Protein AF-M2RYE6-F1 (afdb_monomer_lite)

Secondary structure (DSSP, 8-state):
-B-TTT--B-S-SEEEETTTEEEEPBPTTT-SBS-SGGGS-HHHHHHHHHTT-HHHHHHHHHS--HHHHHHHHHHHHHHHHHHHHHHHHH-SS--HHHHHHHHHHHHHHHHHHHHHHHHHHHHHHT--HHHHHHHHHHHHHHHGGGGGGHHHHTT-S-HHHHHHHHHHHHHHHHHHHHHHHTTS-HHHHHHHHHHHHHHHHHHHHHH-TTSHHHHHHHTTTHHHHHHHTTS--

Organism: NCBI:txid885311

InterPro domains:
  IPR007290 Arv1 protein [PF04161] (3-172)
  IPR007290 Arv1 protein [PTHR14467] (1-208)

pLDDT: mean 83.56, std 13.11, range [42.25, 94.75]

Radius of gyration: 20.37 Å; chains: 1; bounding box: 43×38×64 Å

Structure (mmCIF, N/CA/C/O backbone):
data_AF-M2RYE6-F1
#
_entry.id   AF-M2RYE6-F1
#
loop_
_atom_site.group_PDB
_atom_site.id
_atom_site.type_symbol
_atom_site.label_atom_id
_atom_site.label_alt_id
_atom_site.label_comp_id
_atom_site.label_asym_id
_atom_site.label_entity_id
_atom_site.label_seq_id
_atom_site.pdbx_PDB_ins_code
_atom_site.Cartn_x
_atom_site.Cartn_y
_atom_site.Cartn_z
_atom_site.occupancy
_atom_site.B_iso_or_equiv
_atom_site.auth_seq_id
_atom_site.auth_comp_id
_atom_site.auth_asym_id
_atom_site.auth_atom_id
_atom_site.pdbx_PDB_model_num
ATOM 1 N N . MET A 1 1 ? -5.802 -2.590 20.028 1.00 88.25 1 MET A N 1
ATOM 2 C CA . MET A 1 1 ? -6.530 -2.788 18.751 1.00 88.25 1 MET A CA 1
ATOM 3 C C . MET A 1 1 ? -7.272 -1.496 18.408 1.00 88.25 1 MET A C 1
ATOM 5 O O . MET A 1 1 ? -7.304 -0.592 19.239 1.00 88.25 1 MET A O 1
ATOM 9 N N . LYS A 1 2 ? -7.856 -1.361 17.212 1.00 91.94 2 LYS A N 1
ATOM 10 C CA . LYS A 1 2 ? -8.632 -0.171 16.814 1.00 91.94 2 LYS A CA 1
ATOM 11 C C . LYS A 1 2 ? -10.019 -0.526 16.293 1.00 91.94 2 LYS A C 1
ATOM 13 O O . LYS A 1 2 ? -10.218 -1.517 15.601 1.00 91.94 2 LYS A O 1
ATOM 18 N N . CYS A 1 3 ? -10.991 0.347 16.551 1.00 94.12 3 CYS A N 1
ATOM 19 C CA . CYS A 1 3 ? -12.311 0.227 15.939 1.00 94.12 3 CYS A CA 1
ATOM 20 C C . CYS A 1 3 ? -12.243 0.450 14.423 1.00 94.12 3 CYS A C 1
ATOM 22 O O . CYS A 1 3 ? -11.792 1.509 13.972 1.00 94.12 3 CYS A O 1
ATOM 24 N N . ILE A 1 4 ? -12.803 -0.468 13.634 1.00 94.56 4 ILE A N 1
ATOM 25 C CA . ILE A 1 4 ? -12.832 -0.341 12.169 1.00 94.56 4 ILE A CA 1
ATOM 26 C C . ILE A 1 4 ? -13.703 0.839 11.695 1.00 94.56 4 ILE A C 1
ATOM 28 O O . ILE A 1 4 ? -13.453 1.417 10.638 1.00 94.56 4 ILE A O 1
ATOM 32 N N . GLU A 1 5 ? -14.684 1.268 12.495 1.00 93.25 5 GLU A N 1
ATOM 33 C CA . GLU A 1 5 ? -15.641 2.327 12.142 1.00 93.25 5 GLU A CA 1
ATOM 34 C C . GLU A 1 5 ? -15.146 3.728 12.524 1.00 93.25 5 GLU A C 1
ATOM 36 O O . GLU A 1 5 ? -15.070 4.622 11.677 1.00 93.25 5 GLU A O 1
ATOM 41 N N . CYS A 1 6 ? -14.753 3.939 13.784 1.00 91.50 6 CYS A N 1
ATOM 42 C CA . CYS A 1 6 ? -14.357 5.263 14.278 1.00 91.50 6 CYS A CA 1
ATOM 43 C C . CYS A 1 6 ? -12.839 5.459 14.420 1.00 91.50 6 CYS A C 1
ATOM 45 O O . CYS A 1 6 ? -12.399 6.600 14.524 1.00 91.50 6 CYS A O 1
ATOM 47 N N . GLY A 1 7 ? -12.037 4.388 14.396 1.00 90.94 7 GLY A N 1
ATOM 48 C CA . GLY A 1 7 ? -10.580 4.450 14.566 1.00 90.94 7 GLY A CA 1
ATOM 49 C C . GLY A 1 7 ? -10.100 4.705 15.998 1.00 90.94 7 GLY A C 1
ATOM 50 O O . GLY A 1 7 ? -8.907 4.894 16.191 1.00 90.94 7 GLY A O 1
ATOM 51 N N . CYS A 1 8 ? -11.001 4.728 16.987 1.00 92.62 8 CYS A N 1
ATOM 52 C CA . CYS A 1 8 ? -10.624 4.824 18.398 1.00 92.62 8 CYS A CA 1
ATOM 53 C C . CYS A 1 8 ? -9.894 3.554 18.842 1.00 92.62 8 CYS A C 1
ATOM 55 O O . CYS A 1 8 ? -10.275 2.459 18.414 1.00 92.62 8 CYS A O 1
ATOM 57 N N . ASP A 1 9 ? -8.903 3.708 19.716 1.00 92.56 9 ASP A N 1
ATOM 58 C CA . ASP A 1 9 ? -8.248 2.582 20.372 1.00 92.56 9 ASP A CA 1
ATOM 59 C C . ASP A 1 9 ? -9.243 1.854 21.285 1.00 92.56 9 ASP A C 1
ATOM 61 O O . ASP A 1 9 ? -10.070 2.480 21.957 1.00 92.56 9 ASP A O 1
ATOM 65 N N . ILE A 1 10 ? -9.205 0.523 21.231 1.00 92.12 10 ILE A N 1
ATOM 66 C CA . ILE A 1 10 ? -10.010 -0.387 22.048 1.00 92.12 10 ILE A CA 1
ATOM 67 C C . ILE A 1 10 ? -9.088 -1.509 22.530 1.00 92.12 10 ILE A C 1
ATOM 69 O O . ILE A 1 10 ? -8.229 -1.975 21.770 1.00 92.12 10 ILE A O 1
ATOM 73 N N . ASP A 1 11 ? -9.302 -1.945 23.770 1.00 88.69 11 ASP A N 1
ATOM 74 C CA . ASP A 1 11 ? -8.562 -3.044 24.388 1.00 88.69 11 ASP A CA 1
ATOM 75 C C . ASP A 1 11 ? -8.787 -4.352 23.617 1.00 88.69 11 ASP A C 1
ATOM 77 O O . ASP A 1 11 ? -7.848 -4.877 23.022 1.00 88.69 11 ASP A O 1
ATOM 81 N N . ASN A 1 12 ? -10.047 -4.796 23.522 1.00 88.00 12 ASN A N 1
ATOM 82 C CA . ASN A 1 12 ? -10.444 -6.016 22.819 1.00 88.00 12 ASN A CA 1
ATOM 83 C C . ASN A 1 12 ? -11.539 -5.734 21.779 1.00 88.00 12 ASN A C 1
ATOM 85 O O . ASN A 1 12 ? -12.487 -4.988 22.030 1.00 88.00 12 ASN A O 1
ATOM 89 N N . THR A 1 13 ? -11.436 -6.354 20.604 1.00 88.19 13 THR A N 1
ATOM 90 C CA . THR A 1 13 ? -12.478 -6.312 19.559 1.00 88.19 13 THR A CA 1
ATOM 91 C C . THR A 1 13 ? -13.476 -7.463 19.677 1.00 88.19 13 THR A C 1
ATOM 93 O O . THR A 1 13 ? -14.611 -7.340 19.210 1.00 88.19 13 THR A O 1
ATOM 96 N N . TYR A 1 14 ? -13.081 -8.549 20.340 1.00 89.75 14 TYR A N 1
ATOM 97 C CA . TYR A 1 14 ? -13.895 -9.732 20.574 1.00 89.75 14 TYR A CA 1
ATOM 98 C C . TYR A 1 14 ? -13.570 -10.376 21.925 1.00 89.75 14 TYR A C 1
ATOM 100 O O . TYR A 1 14 ? -12.498 -10.163 22.488 1.00 89.75 14 TYR A O 1
ATOM 108 N N . GLU A 1 15 ? -14.500 -11.184 22.424 1.00 88.75 15 GLU A N 1
ATOM 109 C CA . GLU A 1 15 ? -14.315 -12.047 23.591 1.00 88.75 15 GLU A CA 1
ATOM 110 C C . GLU A 1 15 ? -14.640 -13.494 23.228 1.00 88.75 15 GLU A C 1
ATOM 112 O O . GLU A 1 15 ? -15.532 -13.759 22.419 1.00 88.75 15 GLU A O 1
ATOM 117 N N . ILE A 1 16 ? -13.928 -14.439 23.840 1.00 86.19 16 ILE A N 1
ATOM 118 C CA . ILE A 1 16 ? -14.189 -15.868 23.662 1.00 86.19 16 ILE A CA 1
ATOM 119 C C . ILE A 1 16 ? -15.214 -16.298 24.712 1.00 86.19 16 ILE A C 1
ATOM 121 O O . ILE A 1 16 ? -14.951 -16.302 25.913 1.00 86.19 16 ILE A O 1
ATOM 125 N N . PHE A 1 17 ? -16.394 -16.675 24.241 1.00 84.12 17 PHE A N 1
ATOM 126 C CA . PHE A 1 17 ? -17.501 -17.195 25.020 1.00 84.12 17 PHE A CA 1
ATOM 127 C C . PHE A 1 17 ? -17.518 -18.729 24.972 1.00 84.12 17 PHE A C 1
ATOM 129 O O . PHE A 1 17 ? -17.442 -19.341 23.906 1.00 84.12 17 PHE A O 1
ATOM 136 N N . CYS A 1 18 ? -17.622 -19.376 26.137 1.00 77.62 18 CYS A N 1
ATOM 137 C CA . CYS A 1 18 ? -17.685 -20.841 26.259 1.00 77.62 18 CYS A CA 1
ATOM 138 C C . CYS A 1 18 ? -16.566 -21.598 25.508 1.00 77.62 18 CYS A C 1
ATOM 140 O O . CYS A 1 18 ? -16.790 -22.684 24.980 1.00 77.62 18 CYS A O 1
ATOM 142 N N . GLY A 1 19 ? -15.363 -21.020 25.439 1.00 76.56 19 GLY A N 1
ATOM 143 C CA . GLY A 1 19 ? -14.153 -21.654 24.899 1.00 76.56 19 GLY A CA 1
ATOM 144 C C . GLY A 1 19 ? -14.087 -21.820 23.376 1.00 76.56 19 GLY A C 1
ATOM 145 O O . GLY A 1 19 ? -12.991 -22.008 22.859 1.00 76.56 19 GLY A O 1
ATOM 146 N N . GLN A 1 20 ? -15.210 -21.734 22.656 1.00 80.00 20 GLN A N 1
ATOM 147 C CA . GLN A 1 20 ? -15.264 -21.946 21.200 1.00 80.00 20 GLN A CA 1
ATOM 148 C C . GLN A 1 20 ? -16.019 -20.859 20.432 1.00 80.00 20 GLN A C 1
ATOM 150 O O . GLN A 1 20 ? -15.789 -20.697 19.237 1.00 80.00 20 GLN A O 1
ATOM 155 N N . PHE A 1 21 ? -16.911 -20.111 21.082 1.00 83.56 21 PHE A N 1
ATOM 156 C CA . PHE A 1 21 ? -17.704 -19.091 20.405 1.00 83.56 21 PHE A CA 1
ATOM 157 C C . PHE A 1 21 ? -17.040 -17.736 20.557 1.00 83.56 21 PHE A C 1
ATOM 159 O O . PHE A 1 21 ? -16.632 -17.356 21.647 1.00 83.56 21 PHE A O 1
ATOM 166 N N . ILE A 1 22 ? -16.943 -16.986 19.470 1.00 88.44 22 ILE A N 1
ATOM 167 C CA . ILE A 1 22 ? -16.443 -15.617 19.509 1.00 88.44 22 ILE A CA 1
ATOM 168 C C . ILE A 1 22 ? -17.652 -14.688 19.606 1.00 88.44 22 ILE A C 1
ATOM 170 O O . ILE A 1 22 ? -18.651 -14.877 18.917 1.00 88.44 22 ILE A O 1
ATOM 174 N N . ARG A 1 23 ? -17.581 -13.695 20.491 1.00 89.88 23 ARG A N 1
ATOM 175 C CA . ARG A 1 23 ? -18.572 -12.627 20.597 1.00 89.88 23 ARG A CA 1
ATOM 176 C C . ARG A 1 23 ? -17.908 -11.301 20.270 1.00 89.88 23 ARG A C 1
ATOM 178 O O . ARG A 1 23 ? -17.022 -10.849 20.995 1.00 89.88 23 ARG A O 1
ATOM 185 N N . LEU A 1 24 ? -18.378 -10.649 19.211 1.00 92.12 24 LEU A N 1
ATOM 186 C CA . LEU A 1 24 ? -17.882 -9.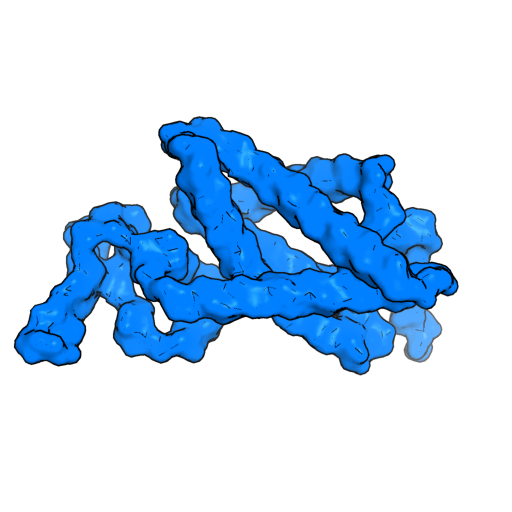331 18.827 1.00 92.12 24 LEU A CA 1
ATOM 187 C C . LEU A 1 24 ? -18.313 -8.258 19.833 1.00 92.12 24 LEU A C 1
ATOM 189 O O . LEU A 1 24 ? -19.488 -8.150 20.206 1.00 92.12 24 LEU A O 1
ATOM 193 N N . LEU A 1 25 ? -17.357 -7.426 20.240 1.00 93.31 25 LEU A N 1
ATOM 194 C CA . LEU A 1 25 ? -17.594 -6.311 21.145 1.00 93.31 25 LEU A CA 1
ATOM 195 C C . LEU A 1 25 ? -18.076 -5.074 20.385 1.00 93.31 25 LEU A C 1
ATOM 197 O O . LEU A 1 25 ? -17.826 -4.892 19.191 1.00 93.31 25 LEU A O 1
ATOM 201 N N . ARG A 1 26 ? -18.790 -4.192 21.089 1.00 94.12 26 ARG A N 1
ATOM 202 C CA . ARG A 1 26 ? -19.201 -2.887 20.557 1.00 94.12 26 ARG A CA 1
ATOM 203 C C . ARG A 1 26 ? -18.218 -1.817 21.002 1.00 94.12 26 ARG A C 1
ATOM 205 O O . ARG A 1 26 ? -17.786 -1.792 22.148 1.00 94.12 26 ARG A O 1
ATOM 212 N N . CYS A 1 27 ? -17.895 -0.901 20.098 1.00 94.75 27 CYS A N 1
ATOM 213 C CA . CYS A 1 27 ? -17.034 0.228 20.401 1.00 94.75 27 CYS A CA 1
ATOM 214 C C . CYS A 1 27 ? -17.722 1.169 21.409 1.00 94.75 27 CYS A C 1
ATOM 216 O O . CYS A 1 27 ? -18.822 1.647 21.115 1.00 94.75 27 CYS A O 1
ATOM 218 N N . PRO A 1 28 ? -17.068 1.539 22.526 1.00 93.12 28 PRO A N 1
ATOM 219 C CA . PRO A 1 28 ? -17.659 2.426 23.532 1.00 93.12 28 PRO A CA 1
ATOM 220 C C . PRO A 1 28 ? -17.904 3.848 23.004 1.00 93.12 28 PRO A C 1
ATOM 222 O O . PRO A 1 28 ? -18.786 4.547 23.488 1.00 93.12 28 PRO A O 1
ATOM 225 N N . LYS A 1 29 ? -17.153 4.275 21.979 1.00 93.75 29 LYS A N 1
ATOM 226 C CA . LYS A 1 29 ? -17.251 5.624 21.404 1.00 93.75 29 LYS A CA 1
ATOM 227 C C . LYS A 1 29 ? -18.358 5.769 20.359 1.00 93.75 29 LYS A C 1
ATOM 229 O O . LYS A 1 29 ? -18.999 6.810 20.301 1.00 93.75 29 LYS A O 1
ATOM 234 N N . CYS A 1 30 ? -18.539 4.776 19.484 1.00 94.62 30 CYS A N 1
ATOM 235 C CA . CYS A 1 30 ? -19.492 4.872 18.367 1.00 94.62 30 CYS A CA 1
ATOM 236 C C . CYS A 1 30 ? -20.686 3.914 18.464 1.00 94.62 30 CYS A C 1
ATOM 238 O O . CYS A 1 30 ? -21.576 3.984 17.622 1.00 94.62 30 CYS A O 1
ATOM 240 N N . GLY A 1 31 ? -20.702 2.999 19.438 1.00 92.44 31 GLY A N 1
ATOM 241 C CA . GLY A 1 31 ? -21.782 2.032 19.660 1.00 92.44 31 GLY A CA 1
ATOM 242 C C . GLY A 1 31 ? -21.906 0.922 18.606 1.00 92.44 31 GLY A C 1
ATOM 243 O O . GLY A 1 31 ? -22.671 -0.020 18.806 1.00 92.44 31 GLY A O 1
ATOM 244 N N . LYS A 1 32 ? -21.160 1.000 17.497 1.00 94.44 32 LYS A N 1
ATOM 245 C CA . LYS A 1 32 ? -21.124 -0.024 16.443 1.00 94.44 32 LYS A CA 1
ATOM 246 C C . LYS A 1 32 ? -20.232 -1.205 16.835 1.00 94.44 32 LYS A C 1
ATOM 248 O O . LYS A 1 32 ? -19.403 -1.087 17.735 1.00 94.44 32 LYS A O 1
ATOM 253 N N . VAL A 1 33 ? -20.379 -2.327 16.130 1.00 93.94 33 VAL A N 1
ATOM 254 C CA . VAL A 1 33 ? -19.485 -3.493 16.252 1.00 93.94 33 VAL A CA 1
ATOM 255 C C . VAL A 1 33 ? -18.037 -3.059 15.989 1.00 93.94 33 VAL A C 1
ATOM 257 O O . VAL A 1 33 ? -17.771 -2.357 15.012 1.00 93.94 33 VAL A O 1
ATOM 260 N N . ALA A 1 34 ? -17.125 -3.413 16.897 1.00 93.38 34 ALA A N 1
ATOM 261 C CA . ALA A 1 34 ? -15.754 -2.910 16.922 1.00 93.38 34 ALA A CA 1
ATOM 262 C C . ALA A 1 34 ? -14.934 -3.388 15.721 1.00 93.38 34 ALA A C 1
ATOM 264 O O . ALA A 1 34 ? -14.215 -2.580 15.128 1.00 93.38 34 ALA A O 1
ATOM 265 N N . ASP A 1 35 ? -15.083 -4.662 15.360 1.00 94.25 35 ASP A N 1
ATOM 266 C CA . ASP A 1 35 ? -14.516 -5.263 14.162 1.00 94.25 35 ASP A CA 1
ATOM 267 C C . ASP A 1 35 ? -15.391 -6.436 13.705 1.00 94.25 35 ASP A C 1
ATOM 269 O O . ASP A 1 35 ? -15.547 -7.415 14.424 1.00 94.25 35 ASP A O 1
ATOM 273 N N . LYS A 1 36 ? -16.005 -6.312 12.527 1.00 92.38 36 LYS A N 1
ATOM 274 C CA . LYS A 1 36 ? -16.863 -7.356 11.947 1.00 92.38 36 LYS A CA 1
ATOM 275 C C . LYS A 1 36 ? -16.081 -8.383 11.124 1.00 92.38 36 LYS A C 1
ATOM 277 O O . LYS A 1 36 ? -16.629 -9.427 10.804 1.00 92.38 36 LYS A O 1
ATOM 282 N N . TYR A 1 37 ? -14.841 -8.071 10.738 1.00 91.94 37 TYR A N 1
ATOM 283 C CA . TYR A 1 37 ? -14.081 -8.895 9.797 1.00 91.94 37 TYR A CA 1
ATOM 284 C C . TYR A 1 37 ? -13.474 -10.137 10.446 1.00 91.94 37 TYR A C 1
ATOM 286 O O . TYR A 1 37 ? -13.116 -11.058 9.730 1.00 91.94 37 TYR A O 1
ATOM 294 N N . ILE A 1 38 ? -13.444 -10.199 11.780 1.00 89.25 38 ILE A N 1
ATOM 295 C CA . ILE A 1 38 ? -12.991 -11.372 12.544 1.00 89.25 38 ILE A CA 1
ATOM 296 C C . ILE A 1 38 ? -13.856 -12.609 12.253 1.00 89.25 38 ILE A C 1
ATOM 298 O O . ILE A 1 38 ? -13.355 -13.726 12.246 1.00 89.25 38 ILE A O 1
ATOM 302 N N . GLU A 1 39 ? -15.156 -12.422 12.006 1.00 88.69 39 GLU A N 1
ATOM 303 C CA . GLU A 1 39 ? -16.069 -13.516 11.638 1.00 88.69 39 GLU A CA 1
ATOM 304 C C . GLU A 1 39 ? -16.147 -13.737 10.121 1.00 88.69 39 GLU A C 1
ATOM 306 O O . GLU A 1 39 ? -16.770 -14.695 9.667 1.00 88.69 39 GLU A O 1
ATOM 311 N N . TYR A 1 40 ? -15.590 -12.827 9.316 1.00 89.88 40 TYR A N 1
ATOM 312 C CA . TYR A 1 40 ? -15.721 -12.892 7.866 1.00 89.88 40 TYR A CA 1
ATOM 313 C C . TYR A 1 40 ? -14.659 -13.807 7.274 1.00 89.88 40 TYR A C 1
ATOM 315 O O . TYR A 1 40 ? -13.482 -13.723 7.610 1.00 89.88 40 TYR A O 1
ATOM 323 N N . ASP A 1 41 ? -15.063 -14.597 6.284 1.00 88.62 41 ASP A N 1
ATOM 324 C CA . ASP A 1 41 ? -14.108 -15.319 5.457 1.00 88.62 41 ASP A CA 1
ATOM 325 C C . ASP A 1 41 ? -13.186 -14.351 4.701 1.00 88.62 41 ASP A C 1
ATOM 327 O O . ASP A 1 41 ? -13.597 -13.273 4.249 1.00 88.62 41 ASP A O 1
ATOM 331 N N . ASN A 1 42 ? -11.951 -14.795 4.451 1.00 87.00 42 ASN A N 1
ATOM 332 C CA . ASN A 1 42 ? -10.930 -14.035 3.720 1.00 87.00 42 ASN A CA 1
ATOM 333 C C . ASN A 1 42 ? -11.418 -13.503 2.357 1.00 87.00 42 ASN A C 1
ATOM 335 O O . ASN A 1 42 ? -10.961 -12.456 1.903 1.00 87.00 42 ASN A O 1
ATOM 339 N N . VAL A 1 43 ? -12.368 -14.188 1.708 1.00 89.62 43 VAL A N 1
ATOM 340 C CA . VAL A 1 43 ? -12.965 -13.752 0.432 1.00 89.62 43 VAL A CA 1
ATOM 341 C C . VAL A 1 43 ? -13.772 -12.461 0.600 1.00 89.62 43 VAL A C 1
ATOM 343 O O . VAL A 1 43 ? -13.663 -11.559 -0.227 1.00 89.62 43 VAL A O 1
ATOM 346 N N . LEU A 1 44 ? -14.550 -12.330 1.678 1.00 91.56 44 LEU A N 1
ATOM 347 C CA . LEU A 1 44 ? -15.328 -11.118 1.953 1.00 91.56 44 LEU A CA 1
ATOM 348 C C . LEU A 1 44 ? -14.416 -9.949 2.331 1.00 91.56 44 LEU A C 1
ATOM 350 O O . LEU A 1 44 ? -14.631 -8.828 1.869 1.00 91.56 44 LEU A O 1
ATOM 354 N N . VAL A 1 45 ? -13.366 -10.221 3.113 1.00 91.00 45 VAL A N 1
ATOM 355 C CA . VAL A 1 45 ? -12.324 -9.231 3.432 1.00 91.00 45 VAL A CA 1
ATOM 356 C C . VAL A 1 45 ? -11.656 -8.735 2.146 1.00 91.00 45 VAL A C 1
ATOM 358 O O . VAL A 1 45 ? -11.509 -7.529 1.945 1.00 91.00 45 VAL A O 1
ATOM 361 N N . PHE A 1 46 ? -11.322 -9.649 1.233 1.00 88.56 46 PHE A N 1
ATOM 362 C CA . PHE A 1 46 ? -10.734 -9.332 -0.068 1.00 88.56 46 PHE A CA 1
ATOM 363 C C . PHE A 1 46 ? -11.665 -8.499 -0.961 1.00 88.56 46 PHE A C 1
ATOM 365 O O . PHE A 1 46 ? -11.226 -7.511 -1.550 1.00 88.56 46 PHE A O 1
ATOM 372 N N . LEU A 1 47 ? -12.957 -8.833 -1.031 1.00 92.12 47 LEU A N 1
ATOM 373 C CA . LEU A 1 47 ? -13.940 -8.057 -1.797 1.00 92.12 47 LEU A CA 1
ATOM 374 C C . LEU A 1 47 ? -14.082 -6.628 -1.265 1.00 92.12 47 LEU A C 1
ATOM 376 O O . LEU A 1 47 ? -14.050 -5.670 -2.037 1.00 92.12 47 LEU A O 1
ATOM 380 N N . ASP A 1 48 ? -14.193 -6.462 0.053 1.00 93.44 48 ASP A N 1
ATOM 381 C CA . ASP A 1 48 ? -14.300 -5.131 0.647 1.00 93.44 48 ASP A CA 1
ATOM 382 C C . ASP A 1 48 ? -12.991 -4.323 0.489 1.00 93.44 48 ASP A C 1
ATOM 384 O O . ASP A 1 48 ? -13.034 -3.091 0.400 1.00 93.44 48 ASP A O 1
ATOM 388 N N . MET A 1 49 ? -11.841 -4.997 0.368 1.00 90.62 49 MET A N 1
ATOM 389 C CA . MET A 1 49 ? -10.557 -4.383 0.013 1.00 90.62 49 MET A CA 1
ATOM 390 C C . MET A 1 49 ? -10.517 -3.904 -1.441 1.00 90.62 49 MET A C 1
ATOM 392 O O . MET A 1 49 ? -10.105 -2.772 -1.692 1.00 90.62 49 MET A O 1
ATOM 396 N N . LEU A 1 50 ? -10.996 -4.719 -2.389 1.00 89.06 50 LEU A N 1
ATOM 397 C CA . LEU A 1 50 ? -11.140 -4.330 -3.799 1.00 89.06 50 LEU A CA 1
ATOM 398 C C . LEU A 1 50 ? -12.067 -3.120 -3.958 1.00 89.06 50 LEU A C 1
ATOM 400 O O . LEU A 1 50 ? -11.791 -2.227 -4.755 1.00 89.06 50 LEU A O 1
ATOM 404 N N . LEU A 1 51 ? -13.125 -3.053 -3.146 1.00 91.75 51 LEU A N 1
ATOM 405 C CA . LEU A 1 51 ? -14.032 -1.904 -3.057 1.00 91.75 51 LEU A CA 1
ATOM 406 C C . LEU A 1 51 ? -13.428 -0.702 -2.307 1.00 91.75 51 LEU A C 1
ATOM 408 O O . LEU A 1 51 ? -14.115 0.294 -2.085 1.00 91.75 51 LEU A O 1
ATOM 412 N N . GLN A 1 52 ? -12.162 -0.791 -1.888 1.00 90.50 52 GLN A N 1
ATOM 413 C CA . GLN A 1 52 ? -11.415 0.241 -1.171 1.00 90.50 52 GLN A CA 1
ATOM 414 C C . GLN A 1 52 ? -12.132 0.757 0.084 1.00 90.50 52 GLN A C 1
ATOM 416 O O . GLN A 1 52 ? -12.027 1.932 0.456 1.00 90.50 52 GLN A O 1
ATOM 421 N N . LYS A 1 53 ? -12.855 -0.125 0.782 1.00 92.81 53 LYS A N 1
ATOM 422 C CA . LYS A 1 53 ? -13.577 0.251 1.995 1.00 92.81 53 LYS A CA 1
ATOM 423 C C . LYS A 1 53 ? -12.599 0.503 3.139 1.00 92.81 53 LYS A C 1
ATOM 425 O O . LYS A 1 53 ? -11.865 -0.378 3.581 1.00 92.81 53 LYS A O 1
ATOM 430 N N . ARG A 1 54 ? -12.675 1.708 3.706 1.00 92.44 54 ARG A N 1
ATOM 431 C CA . ARG A 1 54 ? -11.902 2.129 4.888 1.00 92.44 54 ARG A CA 1
ATOM 432 C C . ARG A 1 54 ? -11.862 1.131 6.054 1.00 92.44 54 ARG A C 1
ATOM 434 O O . ARG A 1 54 ? -10.779 0.966 6.614 1.00 92.44 54 ARG A O 1
ATOM 441 N N . PRO A 1 55 ? -12.983 0.499 6.456 1.00 93.25 55 PRO A N 1
ATOM 442 C CA . PRO A 1 55 ? -12.980 -0.400 7.605 1.00 93.25 55 PRO A CA 1
ATOM 443 C C . PRO A 1 55 ? -12.063 -1.619 7.429 1.00 93.25 55 PRO A C 1
ATOM 445 O O . PRO A 1 55 ? -11.437 -2.022 8.403 1.00 93.25 55 PRO A O 1
ATOM 448 N N . VAL A 1 56 ? -11.921 -2.162 6.210 1.00 93.31 56 VAL A N 1
ATOM 449 C CA . VAL A 1 56 ? -11.020 -3.306 5.957 1.00 93.31 56 VAL A CA 1
ATOM 450 C C . VAL A 1 56 ? -9.572 -2.923 6.199 1.00 93.31 56 VAL A C 1
ATOM 452 O O . VAL A 1 56 ? -8.852 -3.641 6.879 1.00 93.31 56 VAL A O 1
ATOM 455 N N . TYR A 1 57 ? -9.146 -1.761 5.703 1.00 92.94 57 TYR A N 1
ATOM 456 C CA . TYR A 1 57 ? -7.770 -1.311 5.900 1.00 92.94 57 TYR A CA 1
ATOM 457 C C . TYR A 1 57 ? -7.429 -1.130 7.384 1.00 92.94 57 TYR A C 1
ATOM 459 O O . TYR A 1 57 ? -6.309 -1.415 7.788 1.00 92.94 57 TYR A O 1
ATOM 467 N N . ARG A 1 58 ? -8.387 -0.715 8.226 1.00 93.12 58 ARG A N 1
ATOM 468 C CA . ARG A 1 58 ? -8.177 -0.651 9.685 1.00 93.12 58 ARG A CA 1
ATOM 469 C C . ARG A 1 58 ? -8.039 -2.027 10.322 1.00 93.12 58 ARG A C 1
ATOM 471 O O . ARG A 1 58 ? -7.184 -2.184 11.186 1.00 93.12 58 ARG A O 1
ATOM 478 N N . HIS A 1 59 ? -8.858 -2.985 9.895 1.00 92.94 59 HIS A N 1
ATOM 479 C CA . HIS A 1 59 ? -8.748 -4.371 10.340 1.00 92.94 59 HIS A CA 1
ATOM 480 C C . HIS A 1 59 ? -7.362 -4.938 9.998 1.00 92.94 59 HIS A C 1
ATOM 482 O O . HIS A 1 59 ? -6.641 -5.366 10.894 1.00 92.94 59 HIS A O 1
ATOM 488 N N . LEU A 1 60 ? -6.941 -4.804 8.735 1.00 91.12 60 LEU A N 1
ATOM 489 C CA . LEU A 1 60 ? -5.645 -5.295 8.262 1.00 91.12 60 LEU A CA 1
ATOM 490 C C . LEU A 1 60 ? -4.455 -4.616 8.946 1.00 91.12 60 LEU A C 1
ATOM 492 O O . LEU A 1 60 ? -3.503 -5.292 9.296 1.00 91.12 60 LEU A O 1
ATOM 496 N N . LEU A 1 61 ? -4.487 -3.296 9.148 1.00 90.44 61 LEU A N 1
ATOM 497 C CA . LEU A 1 61 ? -3.350 -2.573 9.729 1.00 90.44 61 LEU A CA 1
ATOM 498 C C . LEU A 1 61 ? -3.236 -2.730 11.253 1.00 90.44 61 LEU A C 1
ATOM 500 O O . LEU A 1 61 ? -2.127 -2.723 11.778 1.00 90.44 61 LEU A O 1
ATOM 504 N N . PHE A 1 62 ? -4.360 -2.801 11.979 1.00 89.94 62 PHE A N 1
ATOM 505 C CA . PHE A 1 62 ? -4.364 -2.601 13.438 1.00 89.94 62 PHE A CA 1
ATOM 506 C C . PHE A 1 62 ? -4.987 -3.733 14.263 1.00 89.94 62 PHE A C 1
ATOM 508 O O . PHE A 1 62 ? -4.745 -3.782 15.470 1.00 89.94 62 PHE A O 1
ATOM 515 N N . ASN A 1 63 ? -5.770 -4.627 13.652 1.00 89.00 63 ASN A N 1
ATOM 516 C CA . ASN A 1 63 ? -6.425 -5.759 14.333 1.00 89.00 63 ASN A CA 1
ATOM 517 C C . ASN A 1 63 ? -5.927 -7.113 13.805 1.00 89.00 63 ASN A C 1
ATOM 519 O O . ASN A 1 63 ? -6.621 -8.114 13.900 1.00 89.00 63 ASN A O 1
ATOM 523 N N . HIS A 1 64 ? -4.733 -7.076 13.224 1.00 69.75 64 HIS A N 1
ATOM 524 C CA . HIS A 1 64 ? -4.109 -8.049 12.344 1.00 69.75 64 HIS A CA 1
ATOM 525 C C . HIS A 1 64 ? -4.270 -9.531 12.729 1.00 69.75 64 HIS A C 1
ATOM 527 O O . HIS A 1 64 ? -3.949 -9.916 13.850 1.00 69.75 64 HIS A O 1
ATOM 533 N N . ASP A 1 65 ? -4.571 -10.361 11.723 1.00 64.94 65 ASP A N 1
ATOM 534 C CA . ASP A 1 65 ? -4.264 -11.797 11.704 1.00 64.94 65 ASP A CA 1
ATOM 535 C C . ASP A 1 65 ? -2.986 -12.045 10.887 1.00 64.94 65 ASP A C 1
ATOM 537 O O . ASP A 1 65 ? -2.879 -11.620 9.731 1.00 64.94 65 ASP A O 1
ATOM 541 N N . GLU A 1 66 ? -1.988 -12.722 11.462 1.00 67.62 66 GLU A N 1
ATOM 542 C CA . GLU A 1 66 ? -0.684 -12.965 10.811 1.00 67.62 66 GLU A CA 1
ATOM 543 C C . GLU A 1 66 ? -0.793 -13.773 9.502 1.00 67.62 66 GLU A C 1
ATOM 545 O O . GLU A 1 66 ? 0.066 -13.666 8.624 1.00 67.62 66 GLU A O 1
ATOM 550 N N . SER A 1 67 ? -1.873 -14.540 9.328 1.00 64.69 67 SER A N 1
ATOM 551 C CA . SER A 1 67 ? -2.116 -15.391 8.157 1.00 64.69 67 SER A CA 1
ATOM 552 C C . SER A 1 67 ? -2.224 -14.600 6.844 1.00 64.69 67 SER A C 1
ATOM 554 O O . SER A 1 67 ? -1.747 -15.057 5.800 1.00 64.69 67 SER A O 1
ATOM 556 N N . ILE A 1 68 ? -2.782 -13.386 6.888 1.00 71.00 68 ILE A N 1
ATOM 557 C CA . ILE A 1 68 ? -3.022 -12.554 5.701 1.00 71.00 68 ILE A CA 1
ATOM 558 C C . ILE A 1 68 ? -1.707 -11.937 5.183 1.00 71.00 68 ILE A C 1
ATOM 560 O O . ILE A 1 68 ? -1.545 -11.727 3.978 1.00 71.00 68 ILE A O 1
ATOM 564 N N . ASN A 1 69 ? -0.706 -11.744 6.051 1.00 79.88 69 ASN A N 1
ATOM 565 C CA . ASN A 1 69 ? 0.602 -11.215 5.645 1.00 79.88 69 ASN A CA 1
ATOM 566 C C . ASN A 1 69 ? 1.312 -12.118 4.637 1.00 79.88 69 ASN A C 1
ATOM 568 O O . ASN A 1 69 ? 1.902 -11.626 3.675 1.00 79.88 69 ASN A O 1
ATOM 572 N N . GLY A 1 70 ? 1.207 -13.439 4.800 1.00 86.12 70 GLY A N 1
ATOM 573 C CA . GLY A 1 70 ? 1.802 -14.389 3.862 1.00 86.12 70 GLY A CA 1
ATOM 574 C C . GLY A 1 70 ? 1.246 -14.249 2.441 1.00 86.12 70 GLY A C 1
ATOM 575 O O . GLY A 1 70 ? 1.995 -14.386 1.472 1.00 86.12 70 GLY A O 1
ATOM 576 N N . PHE A 1 71 ? -0.047 -13.936 2.304 1.00 87.25 71 PHE A N 1
ATOM 577 C CA . PHE A 1 71 ? -0.675 -13.681 1.007 1.00 87.25 71 PHE A CA 1
ATOM 578 C C . PHE A 1 71 ? -0.113 -12.414 0.351 1.00 87.25 71 PHE A C 1
ATOM 580 O O . PHE A 1 71 ? 0.339 -12.475 -0.792 1.00 87.25 71 PHE A O 1
ATOM 587 N N . PHE A 1 72 ? -0.066 -11.294 1.078 1.00 89.38 72 PHE A N 1
ATOM 588 C CA . PHE A 1 72 ? 0.444 -10.034 0.530 1.00 89.38 72 PHE A CA 1
ATOM 589 C C . PHE A 1 72 ? 1.936 -10.074 0.202 1.00 89.38 72 PHE A C 1
ATOM 591 O O . PHE A 1 72 ? 2.352 -9.496 -0.796 1.00 89.38 72 PHE A O 1
ATOM 598 N N . ILE A 1 73 ? 2.743 -10.794 0.985 1.00 90.62 73 ILE A N 1
ATOM 599 C CA . ILE A 1 73 ? 4.166 -10.989 0.680 1.00 90.62 73 ILE A CA 1
ATOM 600 C C . ILE A 1 73 ? 4.325 -11.755 -0.639 1.00 90.62 73 ILE A C 1
ATOM 602 O O . ILE A 1 73 ? 5.080 -11.329 -1.513 1.00 90.62 73 ILE A O 1
ATOM 606 N N . LYS A 1 74 ? 3.587 -12.860 -0.822 1.00 91.44 74 LYS A N 1
ATOM 607 C CA . LYS A 1 74 ? 3.596 -13.619 -2.085 1.00 91.44 74 LYS A CA 1
ATOM 608 C C . LYS A 1 74 ? 3.134 -12.758 -3.258 1.00 91.44 74 LYS A C 1
ATOM 610 O O . LYS A 1 74 ? 3.743 -12.810 -4.324 1.00 91.44 74 LYS A O 1
ATOM 615 N N . LEU A 1 75 ? 2.090 -11.956 -3.051 1.00 91.62 75 LEU A N 1
ATOM 616 C CA . LEU A 1 75 ? 1.569 -11.047 -4.063 1.00 91.62 75 LEU A CA 1
ATOM 617 C C . LEU A 1 75 ? 2.591 -9.973 -4.452 1.00 91.62 75 LEU A C 1
ATOM 619 O O . LEU A 1 75 ? 2.792 -9.734 -5.640 1.00 91.62 75 LEU A O 1
ATOM 623 N N . PHE A 1 76 ? 3.288 -9.390 -3.474 1.00 91.94 76 PHE A N 1
ATOM 624 C CA . PHE A 1 76 ? 4.348 -8.415 -3.708 1.00 91.94 76 PHE A CA 1
ATOM 625 C C . PHE A 1 76 ? 5.468 -9.003 -4.576 1.00 91.94 76 PHE A C 1
ATOM 627 O O . PHE A 1 76 ? 5.761 -8.456 -5.640 1.00 91.94 76 PHE A O 1
ATOM 634 N N . PHE A 1 77 ? 6.025 -10.160 -4.202 1.00 92.62 77 PHE A N 1
ATOM 635 C CA . PHE A 1 77 ? 7.063 -10.814 -5.007 1.00 92.62 77 PHE A CA 1
ATOM 636 C C . PHE A 1 77 ? 6.561 -11.224 -6.399 1.00 92.62 77 PHE A C 1
ATOM 638 O O . PHE A 1 77 ? 7.278 -11.044 -7.382 1.00 92.62 77 PHE A O 1
ATOM 645 N N 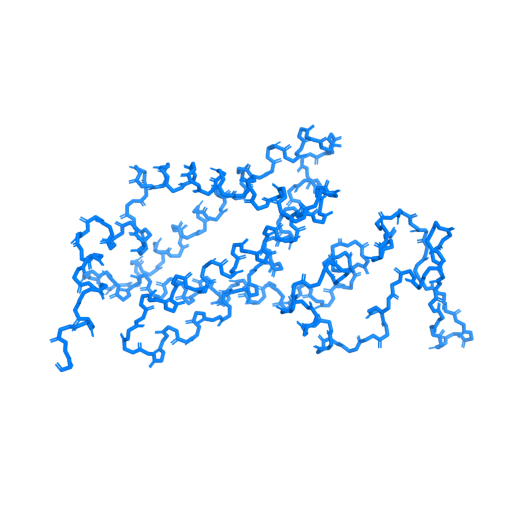. GLY A 1 78 ? 5.324 -11.717 -6.508 1.00 92.94 78 GLY A N 1
ATOM 646 C CA . GLY A 1 78 ? 4.701 -12.018 -7.798 1.00 92.94 78 GLY A CA 1
ATOM 647 C C . GLY A 1 78 ? 4.580 -10.780 -8.690 1.00 92.94 78 GLY A C 1
ATOM 648 O O . GLY A 1 78 ? 4.938 -10.830 -9.866 1.00 92.94 78 GLY A O 1
ATOM 649 N N . SER A 1 79 ? 4.153 -9.648 -8.124 1.00 91.00 79 SER A N 1
ATOM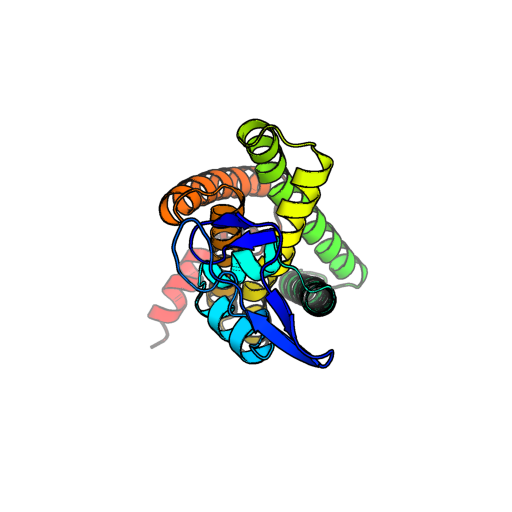 650 C CA . SER A 1 79 ? 4.046 -8.378 -8.850 1.00 91.00 79 SER A CA 1
ATOM 651 C C . SER A 1 79 ? 5.407 -7.845 -9.307 1.00 91.00 79 SER A C 1
ATOM 653 O O . SER A 1 79 ? 5.528 -7.380 -10.436 1.00 91.00 79 SER A O 1
ATOM 655 N N . LEU A 1 80 ? 6.454 -8.008 -8.491 1.00 91.81 80 LEU A N 1
ATOM 656 C CA . LEU A 1 80 ? 7.823 -7.617 -8.831 1.00 91.81 80 LEU A CA 1
ATOM 657 C C . LEU A 1 80 ? 8.363 -8.427 -10.017 1.00 91.81 80 LEU A C 1
ATOM 659 O O . LEU A 1 80 ? 8.972 -7.865 -10.929 1.00 91.81 80 LEU A O 1
ATOM 663 N N . LEU A 1 81 ? 8.105 -9.739 -10.042 1.00 91.88 81 LEU A N 1
ATOM 664 C CA . LEU A 1 81 ? 8.481 -10.599 -11.167 1.00 91.88 81 LEU A CA 1
ATOM 665 C C . LEU A 1 81 ? 7.754 -10.199 -12.457 1.00 91.88 81 LEU A C 1
ATOM 667 O O . LEU A 1 81 ? 8.388 -10.115 -13.511 1.00 91.88 81 LEU A O 1
ATOM 671 N N . LEU A 1 82 ? 6.450 -9.916 -12.370 1.00 89.81 82 LEU A N 1
ATOM 672 C CA . LEU A 1 82 ? 5.649 -9.461 -13.509 1.00 89.81 82 LEU A CA 1
ATOM 673 C C . LEU A 1 82 ? 6.154 -8.124 -14.057 1.00 89.81 82 LEU A C 1
ATOM 675 O O . LEU A 1 82 ? 6.337 -7.990 -15.265 1.00 89.81 82 LEU A O 1
ATOM 679 N N . GLU A 1 83 ? 6.436 -7.150 -13.193 1.00 87.50 83 GLU A N 1
ATOM 680 C CA . GLU A 1 83 ? 6.988 -5.861 -13.619 1.00 87.50 83 GLU A CA 1
ATOM 681 C C . GLU A 1 83 ? 8.370 -6.005 -14.259 1.00 87.50 83 GLU A C 1
ATOM 683 O O . GLU A 1 83 ? 8.627 -5.395 -15.299 1.00 87.50 83 GLU A O 1
ATOM 688 N N . SER A 1 84 ? 9.246 -6.835 -13.685 1.00 88.56 84 SER A N 1
ATOM 689 C CA . SER A 1 84 ? 10.567 -7.098 -14.264 1.00 88.56 84 SER A CA 1
ATOM 690 C C . SER A 1 84 ? 10.451 -7.715 -15.660 1.00 88.56 84 SER A C 1
ATOM 692 O O . SER A 1 84 ? 11.135 -7.290 -16.595 1.00 88.56 84 SER A O 1
ATOM 694 N N . TYR A 1 85 ? 9.518 -8.656 -15.839 1.00 86.94 85 TYR A N 1
ATOM 695 C CA . TYR A 1 85 ? 9.227 -9.253 -17.141 1.00 86.94 85 TYR A CA 1
ATOM 696 C C . TYR A 1 85 ? 8.687 -8.220 -18.142 1.00 86.94 85 TYR A C 1
ATOM 698 O O . TYR A 1 85 ? 9.150 -8.159 -19.280 1.00 86.94 85 TYR A O 1
ATOM 706 N N . ILE A 1 86 ? 7.763 -7.353 -17.720 1.00 82.12 86 ILE A N 1
ATOM 707 C CA . ILE A 1 86 ? 7.223 -6.289 -18.578 1.00 82.12 86 ILE A CA 1
ATOM 708 C C . ILE A 1 86 ? 8.328 -5.317 -19.009 1.00 82.12 86 ILE A C 1
ATOM 710 O O . ILE A 1 86 ? 8.408 -4.970 -20.188 1.00 82.12 86 ILE A O 1
ATOM 714 N N . ARG A 1 87 ? 9.228 -4.918 -18.099 1.00 80.69 87 ARG A N 1
ATOM 715 C CA . ARG A 1 87 ? 10.389 -4.082 -18.452 1.00 80.69 87 ARG A CA 1
ATOM 716 C C . ARG A 1 87 ? 11.315 -4.801 -19.428 1.00 80.69 87 ARG A C 1
ATOM 718 O O . ARG A 1 87 ? 11.738 -4.192 -20.409 1.00 80.69 87 ARG A O 1
ATOM 725 N N . GLN A 1 88 ? 11.558 -6.096 -19.230 1.00 83.56 88 GLN A N 1
ATOM 726 C CA . GLN A 1 88 ? 12.371 -6.913 -20.132 1.00 83.56 88 GLN A CA 1
ATOM 727 C C . GLN A 1 88 ? 11.834 -6.901 -21.573 1.00 83.56 88 GLN A C 1
ATOM 729 O O . GLN A 1 88 ? 12.631 -6.796 -22.503 1.00 83.56 88 GLN A O 1
ATOM 734 N N . MET A 1 89 ? 10.510 -6.914 -21.779 1.00 76.81 89 MET A N 1
ATOM 735 C CA . MET A 1 89 ? 9.912 -6.832 -23.124 1.00 76.81 89 MET A CA 1
ATOM 736 C C . MET A 1 89 ? 10.260 -5.534 -23.871 1.00 76.81 89 MET A C 1
ATOM 738 O O . MET A 1 89 ? 10.226 -5.502 -25.097 1.00 76.81 89 MET A O 1
ATOM 742 N N . THR A 1 90 ? 10.613 -4.467 -23.149 1.00 73.56 90 THR A N 1
ATOM 743 C CA . THR A 1 90 ? 11.012 -3.174 -23.735 1.00 73.56 90 THR A CA 1
ATOM 744 C C . THR A 1 90 ? 12.524 -3.027 -23.933 1.00 73.56 90 THR A C 1
ATOM 746 O O . THR A 1 90 ? 12.979 -2.058 -24.546 1.00 73.56 90 THR A O 1
ATOM 749 N N . THR A 1 91 ? 13.318 -3.977 -23.427 1.00 74.00 91 THR A N 1
ATOM 750 C CA . THR A 1 91 ? 14.781 -3.952 -23.562 1.00 74.00 91 THR A CA 1
ATOM 751 C C . THR A 1 91 ? 15.225 -4.437 -24.942 1.00 74.00 91 THR A C 1
ATOM 753 O O . THR A 1 91 ? 14.726 -5.433 -25.454 1.00 74.00 91 THR A O 1
ATOM 756 N N . LEU A 1 92 ? 16.191 -3.736 -25.546 1.00 74.94 92 LEU A N 1
ATOM 757 C CA . LEU A 1 92 ? 16.700 -4.042 -26.893 1.00 74.94 92 LEU A CA 1
ATOM 758 C C . LEU A 1 92 ? 17.453 -5.382 -26.958 1.00 74.94 92 LEU A C 1
ATOM 760 O O . LEU A 1 92 ? 17.410 -6.066 -27.976 1.00 74.94 92 LEU A O 1
ATOM 764 N N . THR A 1 93 ? 18.156 -5.745 -25.883 1.00 80.56 93 THR A N 1
ATOM 765 C CA . THR A 1 93 ? 19.001 -6.945 -25.793 1.00 80.56 93 THR A CA 1
ATOM 766 C C . THR A 1 93 ? 18.664 -7.740 -24.527 1.00 80.56 93 THR A C 1
ATOM 768 O O . THR A 1 93 ? 19.346 -7.618 -23.504 1.00 80.56 93 THR A O 1
ATOM 771 N N . PRO A 1 94 ? 17.589 -8.550 -24.558 1.00 85.25 94 PRO A N 1
ATOM 772 C CA . PRO A 1 94 ? 17.133 -9.269 -23.380 1.00 85.25 94 PRO A CA 1
ATOM 773 C C . PRO A 1 94 ? 18.144 -10.348 -22.975 1.00 85.25 94 PRO A C 1
ATOM 775 O O . PRO A 1 94 ? 18.473 -11.251 -23.740 1.00 85.25 94 PRO A O 1
ATOM 778 N N . SER A 1 95 ? 18.620 -10.270 -21.736 1.00 91.62 95 SER A N 1
ATOM 779 C CA . SER A 1 95 ? 19.474 -11.270 -21.094 1.00 91.62 95 SER A CA 1
ATOM 780 C C . SER A 1 95 ? 19.019 -11.526 -19.655 1.00 91.62 95 SER A C 1
ATOM 782 O O . SER A 1 95 ? 18.231 -10.764 -19.091 1.00 91.62 95 SER A O 1
ATOM 784 N N . ILE A 1 96 ? 19.532 -12.585 -19.023 1.00 90.94 96 ILE A N 1
ATOM 785 C CA . ILE A 1 96 ? 19.292 -12.836 -17.590 1.00 90.94 96 ILE A CA 1
ATOM 786 C C . ILE A 1 96 ? 19.819 -11.663 -16.749 1.00 90.94 96 ILE A C 1
ATOM 788 O O . ILE A 1 96 ? 19.175 -11.244 -15.791 1.00 90.94 96 ILE A O 1
ATOM 792 N N . TYR A 1 97 ? 20.957 -11.087 -17.148 1.00 90.19 97 TYR A N 1
ATOM 793 C CA . TYR A 1 97 ? 21.529 -9.920 -16.485 1.00 90.19 97 TYR A CA 1
ATOM 794 C C . TYR A 1 97 ? 20.591 -8.707 -16.548 1.00 90.19 97 TYR A C 1
ATOM 796 O O . TYR A 1 97 ? 20.339 -8.082 -15.519 1.00 90.19 97 TYR A O 1
ATOM 804 N N . SER A 1 98 ? 20.012 -8.407 -17.719 1.00 86.81 98 SER A N 1
ATOM 805 C CA . SER A 1 98 ? 19.066 -7.290 -17.849 1.00 86.81 98 SER A CA 1
ATOM 806 C C . SER A 1 98 ? 17.787 -7.519 -17.040 1.00 86.81 98 SER A C 1
ATOM 808 O O . SER A 1 98 ? 17.274 -6.573 -16.451 1.00 86.81 98 SER A O 1
ATOM 810 N N . PHE A 1 99 ? 17.314 -8.765 -16.930 1.00 88.62 99 PHE A N 1
ATOM 811 C CA . PHE A 1 99 ? 16.152 -9.100 -16.104 1.00 88.62 99 PHE A CA 1
ATOM 812 C C . PHE A 1 99 ? 16.422 -8.862 -14.612 1.00 88.62 99 PHE A C 1
ATOM 814 O O . PHE A 1 99 ? 15.610 -8.251 -13.918 1.00 88.62 99 PHE A O 1
ATOM 821 N N . ILE A 1 100 ? 17.583 -9.297 -14.111 1.00 91.19 100 ILE A N 1
ATOM 822 C CA . ILE A 1 100 ? 17.979 -9.060 -12.715 1.00 91.19 100 ILE A CA 1
ATOM 823 C C . ILE A 1 100 ? 18.132 -7.558 -12.457 1.00 91.19 100 ILE A C 1
ATOM 825 O O . ILE A 1 100 ? 17.642 -7.056 -11.447 1.00 91.19 100 ILE A O 1
ATOM 829 N N . TRP A 1 101 ? 18.761 -6.831 -13.384 1.00 88.06 101 TRP A N 1
ATOM 830 C CA . TRP A 1 101 ? 18.942 -5.386 -13.265 1.00 88.06 101 TRP A CA 1
ATOM 831 C C . TRP A 1 101 ? 17.609 -4.629 -13.237 1.00 88.06 101 TRP A C 1
ATOM 833 O O . TRP A 1 101 ? 17.421 -3.760 -12.388 1.00 88.06 101 TRP A O 1
ATOM 843 N N . ASN A 1 102 ? 16.652 -5.013 -14.089 1.00 86.12 102 ASN A N 1
ATOM 844 C CA . ASN A 1 102 ? 15.293 -4.468 -14.072 1.00 86.12 102 ASN A CA 1
ATOM 845 C C . ASN A 1 102 ? 14.615 -4.696 -12.713 1.00 86.12 102 ASN A C 1
ATOM 847 O O . ASN A 1 102 ? 14.033 -3.764 -12.160 1.00 86.12 102 ASN A O 1
ATOM 851 N N . GLY A 1 103 ? 14.738 -5.901 -12.146 1.00 89.44 103 GLY A N 1
ATOM 852 C CA . GLY A 1 103 ? 14.228 -6.217 -10.809 1.00 89.44 103 GLY A CA 1
ATOM 853 C C . GLY A 1 103 ? 14.857 -5.359 -9.706 1.00 89.44 103 GLY A C 1
ATOM 854 O O . GLY A 1 103 ? 14.140 -4.796 -8.883 1.00 89.44 103 GLY A O 1
ATOM 855 N N . ILE A 1 104 ? 16.185 -5.202 -9.713 1.00 89.81 104 ILE A N 1
ATOM 856 C CA . ILE A 1 104 ? 16.904 -4.346 -8.752 1.00 89.81 104 ILE A CA 1
ATOM 857 C C . ILE A 1 104 ? 16.442 -2.892 -8.874 1.00 89.81 104 ILE A C 1
ATOM 859 O O . ILE A 1 104 ? 16.194 -2.236 -7.864 1.00 89.81 104 ILE A O 1
ATOM 863 N N . GLN A 1 105 ? 16.293 -2.394 -10.101 1.00 86.19 105 GLN A N 1
ATOM 864 C CA . GLN A 1 105 ? 15.852 -1.027 -10.337 1.00 86.19 105 GLN A CA 1
ATOM 865 C C . GLN A 1 105 ? 14.434 -0.783 -9.800 1.00 86.19 105 GLN A C 1
ATOM 867 O O . GLN A 1 105 ? 14.211 0.241 -9.158 1.00 86.19 105 GLN A O 1
ATOM 872 N N . ILE A 1 106 ? 13.504 -1.727 -9.993 1.00 86.81 106 ILE A N 1
ATOM 873 C CA . ILE A 1 106 ? 12.145 -1.659 -9.421 1.00 86.81 106 ILE A CA 1
ATOM 874 C C . ILE A 1 106 ? 12.208 -1.549 -7.893 1.00 86.81 106 ILE A C 1
ATOM 876 O O . ILE A 1 106 ? 11.575 -0.674 -7.311 1.00 86.81 106 ILE A O 1
ATOM 880 N N . VAL A 1 107 ? 13.026 -2.378 -7.237 1.00 90.44 107 VAL A N 1
ATOM 881 C CA . VAL A 1 107 ? 13.174 -2.340 -5.772 1.00 90.44 107 VAL A CA 1
ATOM 882 C C . VAL A 1 107 ? 13.725 -0.995 -5.295 1.00 90.44 107 VAL A C 1
ATOM 884 O O . VAL A 1 107 ? 13.253 -0.458 -4.297 1.00 90.44 107 VAL A O 1
ATOM 887 N N . ILE A 1 108 ? 14.705 -0.423 -6.000 1.00 88.56 108 ILE A N 1
ATOM 888 C CA . ILE A 1 108 ? 15.257 0.901 -5.669 1.00 88.56 108 ILE A CA 1
ATOM 889 C C . ILE A 1 108 ? 14.183 1.987 -5.816 1.00 88.56 108 ILE A C 1
ATOM 891 O O . ILE A 1 108 ? 14.044 2.842 -4.940 1.00 88.56 108 ILE A O 1
ATOM 895 N N . GLU A 1 109 ? 13.412 1.940 -6.902 1.00 86.69 109 GLU A N 1
ATOM 896 C CA . GLU A 1 109 ? 12.297 2.850 -7.169 1.00 86.69 109 GLU A CA 1
ATOM 897 C C . GLU A 1 109 ? 11.212 2.768 -6.081 1.00 86.69 109 GLU A C 1
ATOM 899 O O . GLU A 1 109 ? 10.722 3.811 -5.637 1.00 86.69 109 GLU A O 1
ATOM 904 N N . ASP A 1 110 ? 10.891 1.560 -5.610 1.00 88.88 110 ASP A N 1
ATOM 905 C CA . ASP A 1 110 ? 9.943 1.312 -4.519 1.00 88.88 110 ASP A CA 1
ATOM 906 C C . ASP A 1 110 ? 10.471 1.823 -3.171 1.00 88.88 110 ASP A C 1
ATOM 908 O O . ASP A 1 110 ? 9.755 2.506 -2.439 1.00 88.88 110 ASP A O 1
ATOM 912 N N . ILE A 1 111 ? 11.741 1.558 -2.842 1.00 90.06 111 ILE A N 1
ATOM 913 C CA . ILE A 1 111 ? 12.373 2.063 -1.611 1.00 90.06 111 ILE A CA 1
ATOM 914 C C . ILE A 1 111 ? 12.367 3.594 -1.601 1.00 90.06 111 ILE A C 1
ATOM 916 O O . ILE A 1 111 ? 12.038 4.205 -0.581 1.00 90.06 111 ILE A O 1
ATOM 920 N N . PHE A 1 112 ? 12.701 4.220 -2.733 1.00 89.00 112 PHE A N 1
ATOM 921 C CA . PHE A 1 112 ? 12.689 5.674 -2.857 1.00 89.00 112 PHE A CA 1
ATOM 922 C C . PHE A 1 112 ? 11.274 6.240 -2.685 1.00 89.00 112 PHE A C 1
ATOM 924 O O . PHE A 1 112 ? 11.084 7.199 -1.934 1.00 89.00 112 PHE A O 1
ATOM 931 N N . PHE A 1 113 ? 10.273 5.612 -3.310 1.00 89.31 113 PHE A N 1
ATOM 932 C CA . PHE A 1 113 ? 8.869 5.983 -3.138 1.00 89.31 113 PHE A CA 1
ATOM 933 C C . PHE A 1 113 ? 8.438 5.898 -1.667 1.00 89.31 113 PHE A C 1
ATOM 935 O O . PHE A 1 113 ? 7.878 6.854 -1.132 1.00 89.31 113 PHE A O 1
ATOM 942 N N . LEU A 1 114 ? 8.762 4.803 -0.971 1.00 91.50 114 LEU A N 1
ATOM 943 C CA . LEU A 1 114 ? 8.420 4.622 0.443 1.00 91.50 114 LEU A CA 1
ATOM 944 C C . LEU A 1 114 ? 9.111 5.645 1.347 1.00 91.50 114 LEU A C 1
ATOM 946 O O . LEU A 1 114 ? 8.474 6.193 2.252 1.00 91.50 114 LEU A O 1
ATOM 950 N N . ALA A 1 115 ? 10.381 5.962 1.085 1.00 90.50 115 ALA A N 1
ATOM 951 C CA . ALA A 1 115 ? 11.130 6.959 1.848 1.00 90.50 115 ALA A CA 1
ATOM 952 C C . ALA A 1 115 ? 10.448 8.341 1.833 1.00 90.50 115 ALA A C 1
ATOM 954 O O . ALA A 1 115 ? 10.422 9.021 2.864 1.00 90.50 115 ALA A O 1
ATOM 955 N N . MET A 1 116 ? 9.816 8.722 0.712 1.00 89.94 116 MET A N 1
ATOM 956 C CA . MET A 1 116 ? 9.058 9.976 0.600 1.00 89.94 116 MET A CA 1
ATOM 957 C C . MET A 1 116 ? 7.819 10.030 1.507 1.00 89.94 116 MET A C 1
ATOM 959 O O . MET A 1 116 ? 7.379 11.125 1.849 1.00 89.94 116 MET A O 1
ATOM 963 N N . PHE A 1 117 ? 7.272 8.886 1.934 1.00 88.75 117 PHE A N 1
ATOM 964 C CA . PHE A 1 117 ? 6.148 8.823 2.878 1.00 88.75 117 PHE A CA 1
ATOM 965 C C . PHE A 1 117 ? 6.596 8.624 4.330 1.00 88.75 117 PHE A C 1
ATOM 967 O O . PHE A 1 117 ? 5.974 9.184 5.234 1.00 88.75 117 PHE A O 1
ATOM 974 N N . ILE A 1 118 ? 7.683 7.882 4.571 1.00 89.38 118 ILE A N 1
ATOM 975 C CA . ILE A 1 118 ? 8.184 7.584 5.925 1.00 89.38 118 ILE A CA 1
ATOM 976 C C . ILE A 1 118 ? 8.608 8.860 6.657 1.00 89.38 118 ILE A C 1
ATOM 978 O O . ILE A 1 118 ? 8.267 9.033 7.832 1.00 89.38 118 ILE A O 1
ATOM 982 N N . ILE A 1 119 ? 9.328 9.764 5.981 1.00 86.00 119 ILE A N 1
ATOM 983 C CA . ILE A 1 119 ? 9.855 10.983 6.613 1.00 86.00 119 ILE A CA 1
ATOM 984 C C . ILE A 1 119 ? 8.701 11.905 7.055 1.00 86.00 119 ILE A C 1
ATOM 986 O O . ILE A 1 119 ? 8.606 12.172 8.257 1.00 86.00 119 ILE A O 1
ATOM 990 N N . PRO A 1 120 ? 7.765 12.335 6.175 1.00 85.19 120 PRO A N 1
ATOM 991 C CA . PRO A 1 120 ? 6.637 13.170 6.592 1.00 85.19 120 PRO A CA 1
ATOM 992 C C . PRO A 1 120 ? 5.746 12.496 7.636 1.00 85.19 120 PRO A C 1
ATOM 994 O O . PRO A 1 120 ? 5.263 13.163 8.550 1.00 85.19 120 PRO A O 1
ATOM 997 N N . PHE A 1 121 ? 5.546 11.177 7.533 1.00 85.88 121 PHE A N 1
ATOM 998 C CA . PHE A 1 121 ? 4.732 10.434 8.491 1.00 85.88 121 PHE A CA 1
ATOM 999 C C . PHE A 1 121 ? 5.343 10.437 9.898 1.00 85.88 121 PHE A C 1
ATOM 1001 O O . PHE A 1 121 ? 4.642 10.725 10.872 1.00 85.88 121 PHE A O 1
ATOM 1008 N N . SER A 1 122 ? 6.655 10.203 9.996 1.00 86.19 122 SER A N 1
ATOM 1009 C CA . SER A 1 122 ? 7.383 10.199 11.272 1.00 86.19 122 SER A CA 1
ATOM 1010 C C . SER A 1 122 ? 7.289 11.553 11.978 1.00 86.19 122 SER A C 1
ATOM 1012 O O . SER A 1 122 ? 7.019 11.607 13.177 1.00 86.19 122 SER A O 1
ATOM 1014 N N . PHE A 1 123 ? 7.421 12.656 11.231 1.00 86.56 123 PHE A N 1
ATOM 1015 C CA . PHE A 1 123 ? 7.247 14.005 11.779 1.00 86.56 123 PHE A CA 1
ATOM 1016 C C . PHE A 1 123 ? 5.798 14.305 12.176 1.00 86.56 123 PHE A C 1
ATOM 1018 O O . PHE A 1 123 ? 5.566 14.912 13.222 1.00 86.56 123 PHE A O 1
ATOM 1025 N N . TYR A 1 124 ? 4.825 13.875 11.367 1.00 86.88 124 TYR A N 1
ATOM 1026 C CA . TYR A 1 124 ? 3.411 14.166 11.596 1.00 86.88 124 TYR A CA 1
ATOM 1027 C C . TYR A 1 124 ? 2.860 13.470 12.845 1.00 86.88 124 TYR A C 1
ATOM 1029 O O . TYR A 1 124 ? 2.247 14.120 13.691 1.00 86.88 124 TYR A O 1
ATOM 1037 N N . LYS A 1 125 ? 3.087 12.157 12.985 1.00 85.06 125 LYS A N 1
ATOM 1038 C CA . LYS A 1 125 ? 2.583 11.388 14.133 1.00 85.06 125 LYS A CA 1
ATOM 1039 C C . LYS A 1 125 ? 3.523 11.397 15.342 1.00 85.06 125 LYS A C 1
ATOM 1041 O O . LYS A 1 125 ? 3.089 10.984 16.412 1.00 85.06 125 LYS A O 1
ATOM 1046 N N . ARG A 1 126 ? 4.767 11.882 15.200 1.00 85.12 126 ARG A N 1
ATOM 1047 C CA . ARG A 1 126 ? 5.812 11.841 16.247 1.00 85.12 126 ARG A CA 1
ATOM 1048 C C . ARG A 1 126 ? 6.011 10.432 16.822 1.00 85.12 126 ARG A C 1
ATOM 1050 O O . ARG A 1 126 ? 6.137 10.250 18.029 1.00 85.12 126 ARG A O 1
ATOM 1057 N N . ILE A 1 127 ? 6.002 9.441 15.938 1.00 84.94 127 ILE A N 1
ATOM 1058 C CA . ILE A 1 127 ? 6.208 8.028 16.265 1.00 84.94 127 ILE A CA 1
ATOM 1059 C C . ILE A 1 127 ? 7.676 7.659 15.990 1.00 84.94 127 ILE A C 1
ATOM 1061 O O . ILE A 1 127 ? 8.367 8.343 15.231 1.00 84.94 127 ILE A O 1
ATOM 1065 N N . SER A 1 128 ? 8.164 6.582 16.615 1.00 89.12 128 SER A N 1
ATOM 1066 C CA . SER A 1 128 ? 9.477 6.004 16.317 1.00 89.12 128 SER A CA 1
ATOM 1067 C C . SER A 1 128 ? 9.630 5.704 14.824 1.00 89.12 128 SER A C 1
ATOM 1069 O O . SER A 1 128 ? 8.725 5.167 14.186 1.00 89.12 128 SER A O 1
ATOM 1071 N N . PHE A 1 129 ? 10.814 5.979 14.274 1.00 86.81 129 PHE A N 1
ATOM 1072 C CA . PHE A 1 129 ? 11.130 5.698 12.872 1.00 86.81 129 PHE A CA 1
ATOM 1073 C C . PHE A 1 129 ? 10.858 4.233 12.493 1.00 86.81 129 PHE A C 1
ATOM 1075 O O . PHE A 1 129 ? 10.373 3.954 11.400 1.00 86.81 129 PHE A O 1
ATOM 1082 N N . LYS A 1 130 ? 11.105 3.292 13.416 1.00 88.00 130 LYS A N 1
ATOM 1083 C CA . LYS A 1 130 ? 10.857 1.861 13.194 1.00 88.00 130 LYS A CA 1
ATOM 1084 C C . LYS A 1 130 ? 9.375 1.559 12.967 1.00 88.00 130 LYS A C 1
ATOM 1086 O O . LYS A 1 130 ? 9.035 0.839 12.031 1.00 88.00 130 LYS A O 1
ATOM 1091 N N . ASP A 1 131 ? 8.501 2.127 13.789 1.00 86.62 131 ASP A N 1
ATOM 1092 C CA . ASP A 1 131 ? 7.061 1.883 13.688 1.00 86.62 131 ASP A CA 1
ATOM 1093 C C . ASP A 1 131 ? 6.479 2.582 12.452 1.00 86.62 131 ASP A C 1
ATOM 1095 O O . ASP A 1 131 ? 5.619 2.022 11.771 1.00 86.62 131 ASP A O 1
ATOM 1099 N N . SER A 1 132 ? 7.017 3.754 12.092 1.00 89.31 132 SER A N 1
ATOM 1100 C CA . SER A 1 132 ? 6.726 4.415 10.816 1.00 89.31 132 SER A CA 1
ATOM 1101 C C . SER A 1 132 ? 7.070 3.532 9.619 1.00 89.31 132 SER A C 1
ATOM 1103 O O . SER A 1 132 ? 6.237 3.357 8.731 1.00 89.31 132 SER A O 1
ATOM 1105 N N . CYS A 1 133 ? 8.268 2.941 9.600 1.00 89.75 133 CYS A N 1
ATOM 1106 C CA . CYS A 1 133 ? 8.675 2.017 8.544 1.00 89.75 133 CYS A CA 1
ATOM 1107 C C . CYS A 1 133 ? 7.743 0.806 8.465 1.00 89.75 133 CYS A C 1
ATOM 1109 O O . CYS A 1 133 ? 7.307 0.458 7.371 1.00 89.75 133 CYS A O 1
ATOM 1111 N N . ASN A 1 134 ? 7.392 0.204 9.604 1.00 89.56 134 ASN A N 1
ATOM 1112 C CA . ASN A 1 134 ? 6.511 -0.962 9.640 1.00 89.56 134 ASN A CA 1
ATOM 1113 C C . ASN A 1 134 ? 5.121 -0.649 9.069 1.00 89.56 134 ASN A C 1
ATOM 1115 O O . ASN A 1 134 ? 4.644 -1.374 8.200 1.00 89.56 134 ASN A O 1
ATOM 1119 N N . LEU A 1 135 ? 4.494 0.451 9.500 1.00 90.31 135 LEU A N 1
ATOM 1120 C CA . LEU A 1 135 ? 3.151 0.830 9.046 1.00 90.31 135 LEU A CA 1
ATOM 1121 C C . LEU A 1 135 ? 3.121 1.222 7.564 1.00 90.31 135 LEU A C 1
ATOM 1123 O O . LEU A 1 135 ? 2.194 0.847 6.841 1.00 90.31 135 LEU A O 1
ATOM 1127 N N . VAL A 1 136 ? 4.133 1.956 7.089 1.00 92.69 136 VAL A N 1
ATOM 1128 C CA . VAL A 1 136 ? 4.232 2.340 5.671 1.00 92.69 136 VAL A CA 1
ATOM 1129 C C . VAL A 1 136 ? 4.516 1.114 4.799 1.00 92.69 136 VAL A C 1
ATOM 1131 O O . VAL A 1 136 ? 3.873 0.949 3.763 1.00 92.69 136 VAL A O 1
ATOM 1134 N N . ALA A 1 137 ? 5.410 0.218 5.229 1.00 91.44 137 ALA A N 1
ATOM 1135 C CA . ALA A 1 137 ? 5.704 -1.022 4.512 1.00 91.44 137 ALA A CA 1
ATOM 1136 C C . ALA A 1 137 ? 4.478 -1.945 4.445 1.00 91.44 137 ALA A C 1
ATOM 1138 O O . ALA A 1 137 ? 4.146 -2.435 3.370 1.00 91.44 137 ALA A O 1
ATOM 1139 N N . GLN A 1 138 ? 3.752 -2.124 5.553 1.00 91.06 138 GLN A N 1
ATOM 1140 C CA . GLN A 1 138 ? 2.489 -2.872 5.563 1.00 91.06 138 GLN A CA 1
ATOM 1141 C C . GLN A 1 138 ? 1.455 -2.247 4.620 1.00 91.06 138 GLN A C 1
ATOM 1143 O O . GLN A 1 138 ? 0.821 -2.953 3.839 1.00 91.06 138 GLN A O 1
ATOM 1148 N N . SER A 1 139 ? 1.332 -0.917 4.619 1.00 92.44 139 SER A N 1
ATOM 1149 C CA . SER A 1 139 ? 0.424 -0.210 3.707 1.00 92.44 139 SER A CA 1
ATOM 1150 C C . SER A 1 139 ? 0.782 -0.440 2.239 1.00 92.44 139 SER A C 1
ATOM 1152 O O . SER A 1 139 ? -0.110 -0.584 1.402 1.00 92.44 139 SER A O 1
ATOM 1154 N N . TYR A 1 140 ? 2.076 -0.512 1.924 1.00 92.94 140 TYR A N 1
ATOM 1155 C CA . TYR A 1 140 ? 2.575 -0.807 0.583 1.00 92.94 140 TYR A CA 1
ATOM 1156 C C . TYR A 1 140 ? 2.332 -2.260 0.166 1.00 92.94 140 TYR A C 1
ATOM 1158 O O . TYR A 1 140 ? 1.871 -2.505 -0.948 1.00 92.94 140 TYR A O 1
ATOM 1166 N N . LEU A 1 141 ? 2.540 -3.217 1.076 1.00 92.44 141 LEU A N 1
ATOM 1167 C CA . LEU A 1 141 ? 2.215 -4.627 0.842 1.00 92.44 141 LEU A CA 1
ATOM 1168 C C . LEU A 1 141 ? 0.723 -4.814 0.538 1.00 92.44 141 LEU A C 1
ATOM 1170 O O . LEU A 1 141 ? 0.385 -5.492 -0.429 1.00 92.44 141 LEU A O 1
ATOM 1174 N N . ILE A 1 142 ? -0.165 -4.157 1.290 1.00 91.62 142 ILE A N 1
ATOM 1175 C CA . ILE A 1 142 ? -1.610 -4.163 1.010 1.00 91.62 142 ILE A CA 1
ATOM 1176 C C . ILE A 1 142 ? -1.903 -3.482 -0.338 1.00 91.62 142 ILE A C 1
ATOM 1178 O O . ILE A 1 142 ? -2.694 -3.986 -1.133 1.00 91.62 142 ILE A O 1
ATOM 1182 N N . GLY A 1 143 ? -1.228 -2.366 -0.633 1.00 91.25 143 GLY A N 1
ATOM 1183 C CA . GLY A 1 143 ? -1.353 -1.642 -1.903 1.00 91.25 143 GLY A CA 1
ATOM 1184 C C . GLY A 1 143 ? -0.919 -2.444 -3.139 1.00 91.25 143 GLY A C 1
ATOM 1185 O O . GLY A 1 143 ? -1.387 -2.177 -4.247 1.00 91.25 143 GLY A O 1
ATOM 1186 N N . SER A 1 144 ? -0.088 -3.481 -2.971 1.00 90.50 144 SER A N 1
ATOM 1187 C CA . SER A 1 144 ? 0.296 -4.382 -4.070 1.00 90.50 144 SER A CA 1
ATOM 1188 C C . SER A 1 144 ? -0.899 -5.121 -4.695 1.00 90.50 144 SER A C 1
ATOM 1190 O O . SER A 1 144 ? -0.802 -5.585 -5.830 1.00 90.50 144 SER A O 1
ATOM 1192 N N . LEU A 1 145 ? -2.064 -5.141 -4.030 1.00 89.44 145 LEU A N 1
ATOM 1193 C CA . LEU A 1 145 ? -3.329 -5.645 -4.572 1.00 89.44 145 LEU A CA 1
ATOM 1194 C C . LEU A 1 145 ? -3.700 -5.023 -5.925 1.00 89.44 145 LEU A C 1
ATOM 1196 O O . LEU A 1 145 ? -4.150 -5.728 -6.826 1.00 89.44 145 LEU A O 1
ATOM 1200 N N . GLY A 1 146 ? -3.473 -3.719 -6.108 1.00 86.19 146 GLY A N 1
ATOM 1201 C CA . GLY A 1 146 ? -3.759 -3.064 -7.388 1.00 86.19 146 GLY A CA 1
ATOM 1202 C C . GLY A 1 146 ? -2.877 -3.564 -8.540 1.00 86.19 146 GLY A C 1
ATOM 1203 O O . GLY A 1 146 ? -3.278 -3.480 -9.699 1.00 86.19 146 GLY A O 1
ATOM 1204 N N . LYS A 1 147 ? -1.718 -4.167 -8.237 1.00 85.94 147 LYS A N 1
ATOM 1205 C CA . LYS A 1 147 ? -0.802 -4.735 -9.236 1.00 85.94 147 LYS A CA 1
ATOM 1206 C C . LYS A 1 147 ? -1.256 -6.100 -9.768 1.00 85.94 147 LYS A C 1
ATOM 1208 O O . LYS A 1 147 ? -0.694 -6.566 -10.752 1.00 85.94 147 LYS A O 1
ATOM 1213 N N . VAL A 1 148 ? -2.301 -6.724 -9.208 1.00 87.25 148 VAL A N 1
ATOM 1214 C CA . VAL A 1 148 ? -2.878 -7.985 -9.735 1.00 87.25 148 VAL A CA 1
ATOM 1215 C C . VAL A 1 148 ? -3.280 -7.846 -11.210 1.00 87.25 148 VAL A C 1
ATOM 1217 O O . VAL A 1 148 ? -3.139 -8.787 -11.991 1.00 87.25 148 VAL A O 1
ATOM 1220 N N . PHE A 1 149 ? -3.712 -6.652 -11.627 1.00 86.38 149 PHE A N 1
ATOM 1221 C CA . PHE A 1 149 ? -4.087 -6.374 -13.014 1.00 86.38 149 PHE A CA 1
ATOM 1222 C C . PHE A 1 149 ? -2.908 -6.418 -14.002 1.00 86.38 149 PHE A C 1
ATOM 1224 O O . PHE A 1 149 ? -3.145 -6.469 -15.206 1.00 86.38 149 PHE A O 1
ATOM 1231 N N . LEU A 1 150 ? -1.652 -6.477 -13.536 1.00 86.56 150 LEU A N 1
ATOM 1232 C CA . LEU A 1 150 ? -0.488 -6.682 -14.407 1.00 86.56 150 LEU A CA 1
ATOM 1233 C C . LEU A 1 150 ? -0.551 -8.012 -15.164 1.00 86.56 150 LEU A C 1
ATOM 1235 O O . LEU A 1 150 ? -0.039 -8.098 -16.275 1.00 86.56 150 LEU A O 1
ATOM 1239 N N . CYS A 1 151 ? -1.231 -9.030 -14.628 1.00 86.38 151 CYS A N 1
ATOM 1240 C CA . CYS A 1 151 ? -1.451 -10.283 -15.352 1.00 86.38 151 CYS A CA 1
ATOM 1241 C C . CYS A 1 151 ? -2.195 -10.062 -16.682 1.00 86.38 151 CYS A C 1
ATOM 1243 O O . CYS A 1 151 ? -1.929 -10.763 -17.655 1.00 86.38 151 CYS A O 1
ATOM 1245 N N . LEU A 1 152 ? -3.081 -9.060 -16.755 1.00 86.38 152 LEU A N 1
ATOM 1246 C CA . LEU A 1 152 ? -3.823 -8.731 -17.977 1.00 86.38 152 LEU A CA 1
ATOM 1247 C C . LEU A 1 152 ? -2.924 -8.104 -19.052 1.00 86.38 152 LEU A C 1
ATOM 1249 O O . LEU A 1 152 ? -3.188 -8.271 -20.240 1.00 86.38 152 LEU A O 1
ATOM 1253 N N . VAL A 1 153 ? -1.837 -7.436 -18.648 1.00 83.75 153 VAL A N 1
ATOM 1254 C CA . VAL A 1 153 ? -0.845 -6.849 -19.567 1.00 83.75 153 VAL A CA 1
ATOM 1255 C C . VAL A 1 153 ? -0.193 -7.932 -20.431 1.00 83.75 153 VAL A C 1
ATOM 1257 O O . VAL A 1 153 ? 0.151 -7.666 -21.576 1.00 83.75 153 VAL A O 1
ATOM 1260 N N . LEU A 1 154 ? -0.059 -9.156 -19.907 1.00 80.00 154 LEU A N 1
ATOM 1261 C CA . LEU A 1 154 ? 0.513 -10.293 -20.634 1.00 80.00 154 LEU A CA 1
ATOM 1262 C C . LEU A 1 154 ? -0.418 -10.856 -21.712 1.00 80.00 154 LEU A C 1
ATOM 1264 O O . LEU A 1 154 ? 0.051 -11.514 -22.636 1.00 80.00 154 LEU A O 1
ATOM 1268 N N . MET A 1 155 ? -1.728 -10.648 -21.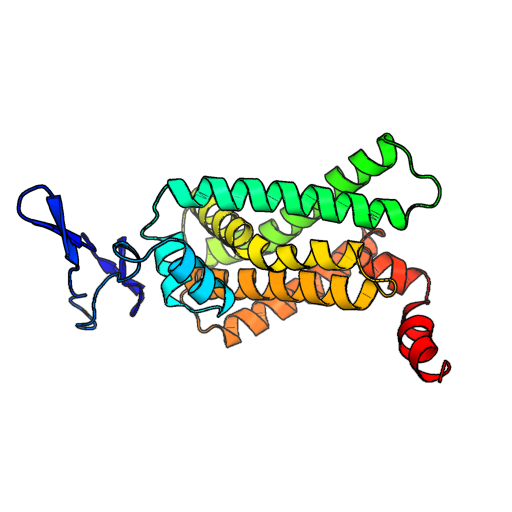574 1.00 84.00 155 MET A N 1
ATOM 1269 C CA . MET A 1 155 ? -2.721 -11.236 -22.471 1.00 84.00 155 MET A CA 1
ATOM 1270 C C . MET A 1 155 ? -3.036 -10.343 -23.670 1.00 84.00 155 MET A C 1
ATOM 1272 O O . MET A 1 155 ? -3.379 -10.854 -24.734 1.00 84.00 155 MET A O 1
ATOM 1276 N N . TRP A 1 156 ? -2.973 -9.023 -23.493 1.00 81.06 156 TRP A N 1
ATOM 1277 C CA . TRP A 1 156 ? -3.457 -8.070 -24.488 1.00 81.06 156 TRP A CA 1
ATOM 1278 C C . TRP A 1 156 ? -2.344 -7.509 -25.370 1.00 81.06 156 TRP A C 1
ATOM 1280 O O . TRP A 1 156 ? -1.239 -7.235 -24.909 1.00 81.06 156 TRP A O 1
ATOM 1290 N N . THR A 1 157 ? -2.675 -7.264 -26.639 1.00 68.69 157 THR A N 1
ATOM 1291 C CA . THR A 1 157 ? -1.767 -6.652 -27.621 1.00 68.69 157 THR A CA 1
ATOM 1292 C C . THR A 1 157 ? -1.426 -5.203 -27.254 1.00 68.69 157 THR A C 1
ATOM 1294 O O . THR A 1 157 ? -0.254 -4.827 -27.255 1.00 68.69 157 THR A O 1
ATOM 1297 N N . ASN A 1 158 ? -2.427 -4.409 -26.849 1.00 70.50 158 ASN A N 1
ATOM 1298 C CA . ASN A 1 158 ? -2.247 -3.033 -26.367 1.00 70.50 158 ASN A CA 1
ATOM 1299 C C . ASN A 1 158 ? -1.975 -3.023 -24.853 1.00 70.50 158 ASN A C 1
ATOM 1301 O O . ASN A 1 158 ? -2.860 -2.804 -24.026 1.00 70.50 158 ASN A O 1
ATOM 1305 N N . SER A 1 159 ? -0.717 -3.270 -24.489 1.00 75.31 159 SER A N 1
ATOM 1306 C CA . SER A 1 159 ? -0.261 -3.467 -23.105 1.00 75.31 159 SER A CA 1
ATOM 1307 C C . SER A 1 159 ? -0.163 -2.178 -22.267 1.00 75.31 159 SER A C 1
ATOM 1309 O O . SER A 1 159 ? -0.263 -2.229 -21.039 1.00 75.31 159 SER A O 1
ATOM 1311 N N . LEU A 1 160 ? -0.012 -1.006 -22.898 1.00 75.56 160 LEU A N 1
ATOM 1312 C CA . LEU A 1 160 ? 0.263 0.260 -22.201 1.00 75.56 160 LEU A CA 1
ATOM 1313 C C . LEU A 1 160 ? -0.915 0.803 -21.363 1.00 75.56 160 LEU A C 1
ATOM 1315 O O . LEU A 1 160 ? -0.689 1.104 -20.189 1.00 75.56 160 LEU A O 1
ATOM 1319 N N . PRO A 1 161 ? -2.159 0.910 -21.873 1.00 81.56 161 PRO A N 1
ATOM 1320 C CA . PRO A 1 161 ? -3.280 1.396 -21.064 1.00 81.56 161 PRO A CA 1
ATOM 1321 C C . PRO A 1 161 ? -3.543 0.516 -19.837 1.00 81.56 161 PRO A C 1
ATOM 1323 O O . PRO A 1 161 ? -3.795 1.024 -18.746 1.00 81.56 161 PRO A O 1
ATOM 1326 N N . ILE A 1 162 ? -3.414 -0.803 -19.997 1.00 83.50 162 ILE A N 1
ATOM 1327 C CA . ILE A 1 162 ? -3.613 -1.785 -18.923 1.00 83.50 162 ILE A CA 1
ATOM 1328 C C . ILE A 1 162 ? -2.508 -1.652 -17.868 1.00 83.50 162 ILE A C 1
ATOM 1330 O O . ILE A 1 162 ? -2.788 -1.659 -16.669 1.00 83.50 162 ILE A O 1
ATOM 1334 N N . TYR A 1 163 ? -1.259 -1.461 -18.299 1.00 83.69 163 TYR A N 1
ATOM 1335 C CA . TYR A 1 163 ? -0.141 -1.202 -17.395 1.00 83.69 163 TYR A CA 1
ATOM 1336 C C . TYR A 1 163 ? -0.368 0.075 -16.571 1.00 83.69 163 TYR A C 1
ATOM 1338 O O . TYR A 1 163 ? -0.284 0.039 -15.342 1.00 83.69 163 TYR A O 1
ATOM 1346 N N . LEU A 1 164 ? -0.749 1.187 -17.212 1.00 84.12 164 LEU A N 1
ATOM 1347 C CA . LEU A 1 164 ? -1.058 2.443 -16.517 1.00 84.12 164 LEU A CA 1
ATOM 1348 C C . LEU A 1 164 ? -2.236 2.295 -15.548 1.00 84.12 164 LEU A C 1
ATOM 1350 O O . LEU A 1 164 ? -2.170 2.778 -14.415 1.00 84.12 164 LEU A O 1
ATOM 1354 N N . PHE A 1 165 ? -3.288 1.584 -15.954 1.00 87.06 165 PHE A N 1
ATOM 1355 C CA . PHE A 1 165 ? -4.415 1.264 -15.084 1.00 87.06 165 PHE A CA 1
ATOM 1356 C C . PHE A 1 165 ? -3.970 0.473 -13.844 1.00 87.06 165 PHE A C 1
ATOM 1358 O O . PHE A 1 165 ? -4.306 0.838 -12.721 1.00 87.06 165 PHE A O 1
ATOM 1365 N N . SER A 1 166 ? -3.148 -0.563 -14.014 1.00 88.69 166 SER A N 1
ATOM 1366 C CA . SER A 1 166 ? -2.678 -1.379 -12.887 1.00 88.69 166 SER A CA 1
ATOM 1367 C C . SER A 1 166 ? -1.839 -0.579 -11.876 1.00 88.69 166 SER A C 1
ATOM 1369 O O . SER A 1 166 ? -2.052 -0.684 -10.667 1.00 88.69 166 SER A O 1
ATOM 1371 N N . ILE A 1 167 ? -0.951 0.302 -12.349 1.00 85.88 167 ILE A N 1
ATOM 1372 C CA . ILE A 1 167 ? -0.121 1.147 -11.479 1.00 85.88 167 ILE A CA 1
ATOM 1373 C C . ILE A 1 167 ? -0.962 2.196 -10.765 1.00 85.88 167 ILE A C 1
ATOM 1375 O O . ILE A 1 167 ? -0.777 2.435 -9.571 1.00 85.88 167 ILE A O 1
ATOM 1379 N N . THR A 1 168 ? -1.891 2.834 -11.478 1.00 88.38 168 THR A N 1
ATOM 1380 C CA . THR A 1 168 ? -2.778 3.832 -10.868 1.00 88.38 168 THR A CA 1
ATOM 1381 C C . THR A 1 168 ? -3.665 3.200 -9.802 1.00 88.38 168 THR A C 1
ATOM 1383 O O . THR A 1 168 ? -3.797 3.776 -8.723 1.00 88.38 168 THR A O 1
ATOM 1386 N N . MET A 1 169 ? -4.177 1.988 -10.035 1.00 90.50 169 MET A N 1
ATOM 1387 C CA . MET A 1 169 ? -4.914 1.226 -9.027 1.00 90.50 169 MET A CA 1
ATOM 1388 C C . MET A 1 169 ? -4.047 0.872 -7.815 1.00 90.50 169 MET A C 1
ATOM 1390 O O . MET A 1 169 ? -4.494 1.068 -6.685 1.00 90.50 169 MET A O 1
ATOM 1394 N N . ALA A 1 170 ? -2.805 0.422 -8.017 1.00 91.25 170 ALA A N 1
ATOM 1395 C CA . ALA A 1 170 ? -1.878 0.139 -6.918 1.00 91.25 170 ALA A CA 1
ATOM 1396 C C . ALA A 1 170 ? -1.608 1.392 -6.068 1.00 91.25 170 ALA A C 1
ATOM 1398 O O . ALA A 1 170 ? -1.808 1.380 -4.850 1.00 91.25 170 ALA A O 1
ATOM 1399 N N . ASN A 1 171 ? -1.278 2.513 -6.712 1.00 90.38 171 ASN A N 1
ATOM 1400 C CA . ASN A 1 171 ? -1.060 3.792 -6.036 1.00 90.38 171 ASN A CA 1
ATOM 1401 C C . ASN A 1 171 ? -2.317 4.280 -5.303 1.00 90.38 171 ASN A C 1
ATOM 1403 O O . ASN A 1 171 ? -2.222 4.758 -4.174 1.00 90.38 171 ASN A O 1
ATOM 1407 N N . LEU A 1 172 ? -3.500 4.118 -5.900 1.00 92.25 172 LEU A N 1
ATOM 1408 C CA . LEU A 1 172 ? -4.774 4.479 -5.282 1.00 92.25 172 LEU A CA 1
ATOM 1409 C C . LEU A 1 172 ? -5.038 3.650 -4.016 1.00 92.25 172 LEU A C 1
ATOM 1411 O O . LEU A 1 172 ? -5.387 4.217 -2.980 1.00 92.25 172 LEU A O 1
ATOM 1415 N N . THR A 1 173 ? -4.826 2.331 -4.070 1.00 93.06 173 THR A N 1
ATOM 1416 C CA . THR A 1 173 ? -4.982 1.452 -2.898 1.00 93.06 173 THR A CA 1
ATOM 1417 C C . THR A 1 173 ? -3.979 1.780 -1.793 1.00 93.06 173 THR A C 1
ATOM 1419 O O . THR A 1 173 ? -4.369 1.882 -0.628 1.00 93.06 173 THR A O 1
ATOM 1422 N N . PHE A 1 174 ? -2.719 2.057 -2.145 1.00 93.69 174 PHE A N 1
ATOM 1423 C CA . PHE A 1 174 ? -1.707 2.516 -1.195 1.00 93.69 174 PHE A CA 1
ATOM 1424 C C . PHE A 1 174 ? -2.112 3.841 -0.532 1.00 93.69 174 PHE A C 1
ATOM 1426 O O . PHE A 1 174 ? -2.101 3.946 0.691 1.00 93.69 174 PHE A O 1
ATOM 1433 N N . ILE A 1 175 ? -2.547 4.837 -1.311 1.00 93.31 175 ILE A N 1
ATOM 1434 C CA . ILE A 1 175 ? -2.996 6.140 -0.794 1.00 93.31 175 ILE A CA 1
ATOM 1435 C C . ILE A 1 175 ? -4.229 5.985 0.109 1.00 93.31 175 ILE A C 1
ATOM 1437 O O . ILE A 1 175 ? -4.315 6.631 1.157 1.00 93.31 175 ILE A O 1
ATOM 1441 N N . ALA A 1 176 ? -5.182 5.124 -0.260 1.00 93.38 176 ALA A N 1
ATOM 1442 C CA . ALA A 1 176 ? -6.351 4.830 0.564 1.00 93.38 176 ALA A CA 1
ATOM 1443 C C . ALA A 1 176 ? -5.942 4.227 1.917 1.00 93.38 176 ALA A C 1
ATOM 1445 O O . ALA A 1 176 ? -6.438 4.676 2.958 1.00 93.38 176 ALA A O 1
ATOM 1446 N N . CYS A 1 177 ? -4.991 3.291 1.905 1.00 93.62 177 CYS A N 1
ATOM 1447 C CA . CYS A 1 177 ? -4.410 2.683 3.099 1.00 93.62 177 CYS A CA 1
ATOM 1448 C C . CYS A 1 177 ? -3.674 3.726 3.959 1.00 93.62 177 CYS A C 1
ATOM 1450 O O . CYS A 1 177 ? -3.968 3.891 5.143 1.00 93.62 177 CYS A O 1
ATOM 1452 N N . MET A 1 178 ? -2.834 4.561 3.345 1.00 92.81 178 MET A N 1
ATOM 1453 C CA . MET A 1 178 ? -2.149 5.653 4.038 1.00 92.81 178 MET A CA 1
ATOM 1454 C C . MET A 1 178 ? -3.128 6.674 4.636 1.00 92.81 178 MET A C 1
ATOM 1456 O O . MET A 1 178 ? -2.878 7.190 5.721 1.00 92.81 178 MET A O 1
ATOM 1460 N N . SER A 1 179 ? -4.288 6.924 4.014 1.00 93.19 179 SER A N 1
ATOM 1461 C CA . SER A 1 179 ? -5.317 7.800 4.604 1.00 93.19 179 SER A CA 1
ATOM 1462 C C . SER A 1 179 ? -5.826 7.282 5.955 1.00 93.19 179 SER A C 1
ATOM 1464 O O . SER A 1 179 ? -6.225 8.064 6.819 1.00 93.19 179 SER A O 1
ATOM 1466 N N . VAL A 1 180 ? -5.811 5.959 6.146 1.00 92.69 180 VAL A N 1
ATOM 1467 C CA . VAL A 1 180 ? -6.184 5.308 7.401 1.00 92.69 180 VAL A CA 1
ATOM 1468 C C . VAL A 1 180 ? -5.064 5.449 8.428 1.00 92.69 180 VAL A C 1
ATOM 1470 O O . VAL A 1 180 ? -5.356 5.806 9.567 1.00 92.69 180 VAL A O 1
ATOM 1473 N N . VAL A 1 181 ? -3.807 5.259 8.020 1.00 91.62 181 VAL A N 1
ATOM 1474 C CA . VAL A 1 181 ? -2.621 5.426 8.878 1.00 91.62 181 VAL A CA 1
ATOM 1475 C C . VAL A 1 181 ? -2.483 6.869 9.387 1.00 91.62 181 VAL A C 1
ATOM 1477 O O . VAL A 1 181 ? -2.245 7.102 10.572 1.00 91.62 181 VAL A O 1
ATOM 1480 N N . PHE A 1 182 ? -2.688 7.852 8.508 1.00 88.94 182 PHE A N 1
ATOM 1481 C CA . PHE A 1 182 ? -2.657 9.273 8.860 1.00 88.94 182 PHE A CA 1
ATOM 1482 C C . PHE A 1 182 ? -3.914 9.745 9.611 1.00 88.94 182 PHE A C 1
ATOM 1484 O O . PHE A 1 182 ? -3.886 10.824 10.196 1.00 88.94 182 PHE A O 1
ATOM 1491 N N . GLU A 1 183 ? -5.002 8.964 9.617 1.00 89.56 183 GLU A N 1
ATOM 1492 C CA . GLU A 1 183 ? -6.319 9.337 10.171 1.00 89.56 183 GLU A CA 1
ATOM 1493 C C . GLU A 1 183 ? -6.935 10.599 9.517 1.00 89.56 183 GLU A C 1
ATOM 1495 O O . GLU A 1 183 ? -7.765 11.294 10.102 1.00 89.56 183 GLU A O 1
ATOM 1500 N N . ILE A 1 184 ? -6.580 10.875 8.258 1.00 90.50 184 ILE A N 1
ATOM 1501 C CA . ILE A 1 184 ? -7.040 12.027 7.459 1.00 90.50 184 ILE A CA 1
ATOM 1502 C C . ILE A 1 184 ? -8.017 11.540 6.386 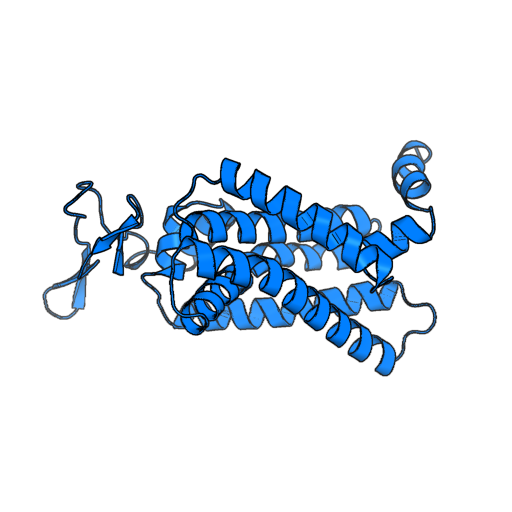1.00 90.50 184 ILE A C 1
ATOM 1504 O O . ILE A 1 184 ? -7.887 10.414 5.935 1.00 90.50 184 ILE A O 1
ATOM 1508 N N . SER A 1 185 ? -8.994 12.338 5.930 1.00 91.50 185 SER A N 1
ATOM 1509 C CA . SER A 1 185 ? -9.896 11.950 4.823 1.00 91.50 185 SER A CA 1
ATOM 1510 C C . SER A 1 185 ? -9.152 11.512 3.546 1.00 91.50 185 SER A C 1
ATOM 1512 O O . SER A 1 185 ? -8.103 12.054 3.201 1.00 91.50 185 SER A O 1
ATOM 1514 N N . THR A 1 186 ? -9.723 10.549 2.813 1.00 89.81 186 THR A N 1
ATOM 1515 C CA . THR A 1 186 ? -9.128 9.966 1.592 1.00 89.81 186 THR A CA 1
ATOM 1516 C C . THR A 1 186 ? -8.789 11.021 0.542 1.00 89.81 186 THR A C 1
ATOM 1518 O O . THR A 1 186 ? -7.683 11.018 0.020 1.00 89.81 186 THR A O 1
ATOM 1521 N N . TRP A 1 187 ? -9.682 11.982 0.294 1.00 88.94 187 TRP A N 1
ATOM 1522 C CA . TRP A 1 187 ? -9.463 13.062 -0.677 1.00 88.94 187 TRP A CA 1
ATOM 1523 C C . TRP A 1 187 ? -8.273 13.966 -0.341 1.00 88.94 187 TRP A C 1
ATOM 1525 O O . TRP A 1 187 ? -7.517 14.343 -1.229 1.00 88.94 187 TRP A O 1
ATOM 1535 N N . LYS A 1 188 ? -8.053 14.277 0.941 1.00 91.31 188 LYS A N 1
ATOM 1536 C CA . LYS A 1 188 ? -6.873 15.048 1.359 1.00 91.31 188 LYS A CA 1
ATOM 1537 C C . LYS A 1 188 ? -5.592 14.239 1.145 1.00 91.31 188 LYS A C 1
ATOM 1539 O O . LYS A 1 188 ? -4.605 14.784 0.663 1.00 91.31 188 LYS A O 1
ATOM 1544 N N . MET A 1 189 ? -5.626 12.939 1.448 1.00 92.50 189 MET A N 1
ATOM 1545 C CA . MET A 1 189 ? -4.491 12.050 1.191 1.00 92.50 189 MET A CA 1
ATOM 1546 C C . MET A 1 189 ? -4.223 11.881 -0.311 1.00 92.50 189 MET A C 1
ATOM 1548 O O . MET A 1 189 ? -3.066 11.800 -0.704 1.00 92.50 189 MET A O 1
ATOM 1552 N N . LEU A 1 190 ? -5.259 11.897 -1.157 1.00 92.12 190 LEU A N 1
ATOM 1553 C CA . LEU A 1 190 ? -5.115 11.892 -2.616 1.00 92.12 190 LEU A CA 1
ATOM 1554 C C . LEU A 1 190 ? -4.372 13.127 -3.121 1.00 92.12 190 LEU A C 1
ATOM 1556 O O . LEU A 1 190 ? -3.481 12.987 -3.951 1.00 92.12 190 LEU A O 1
ATOM 1560 N N . ILE A 1 191 ? -4.671 14.313 -2.585 1.00 92.19 191 ILE A N 1
ATOM 1561 C CA . ILE A 1 191 ? -3.946 15.544 -2.937 1.00 92.19 191 ILE A CA 1
ATOM 1562 C C . ILE A 1 191 ? -2.469 15.426 -2.541 1.00 92.19 191 ILE A C 1
ATOM 1564 O O . ILE A 1 191 ? -1.589 15.691 -3.356 1.00 92.19 191 ILE A O 1
ATOM 1568 N N . ILE A 1 192 ? -2.187 14.980 -1.312 1.00 90.75 192 ILE A N 1
ATOM 1569 C CA . ILE A 1 192 ? -0.810 14.789 -0.827 1.00 90.75 192 ILE A CA 1
ATOM 1570 C C . ILE A 1 192 ? -0.074 13.752 -1.685 1.00 90.75 192 ILE A C 1
ATOM 1572 O O . ILE A 1 192 ? 1.043 13.998 -2.134 1.00 90.75 192 ILE A O 1
ATOM 1576 N N . GLY A 1 193 ? -0.714 12.613 -1.954 1.00 90.19 193 GLY A N 1
ATOM 1577 C CA . GLY A 1 193 ? -0.169 11.543 -2.783 1.00 90.19 193 GLY A CA 1
ATOM 1578 C C . GLY A 1 193 ? 0.086 11.983 -4.223 1.00 90.19 193 GLY A C 1
ATOM 1579 O O . GLY A 1 193 ? 1.101 11.602 -4.793 1.00 90.19 193 GLY A O 1
ATOM 1580 N N . PHE A 1 194 ? -0.771 12.834 -4.792 1.00 89.44 194 PHE A N 1
ATOM 1581 C CA . PHE A 1 194 ? -0.574 13.404 -6.125 1.00 89.44 194 PHE A CA 1
ATOM 1582 C C . PHE A 1 194 ? 0.645 14.332 -6.176 1.00 89.44 194 PHE A C 1
ATOM 1584 O O . PHE A 1 194 ? 1.467 14.209 -7.080 1.00 89.44 194 PHE A O 1
ATOM 1591 N N . VAL A 1 195 ? 0.815 15.208 -5.178 1.00 91.00 195 VAL A N 1
ATOM 1592 C CA . VAL A 1 195 ? 1.993 16.089 -5.079 1.00 91.00 195 VAL A CA 1
ATOM 1593 C C . VAL A 1 195 ? 3.277 15.271 -4.927 1.00 91.00 195 VAL A C 1
ATOM 1595 O O . VAL A 1 195 ? 4.235 15.495 -5.666 1.00 91.00 195 VAL A O 1
ATOM 1598 N N . ILE A 1 196 ? 3.290 14.289 -4.017 1.00 90.00 196 ILE A N 1
ATOM 1599 C CA . ILE A 1 196 ? 4.434 13.382 -3.836 1.00 90.00 196 ILE A CA 1
ATOM 1600 C C . ILE A 1 196 ? 4.705 12.598 -5.124 1.00 90.00 196 ILE A C 1
ATOM 1602 O O . ILE A 1 196 ? 5.857 12.481 -5.527 1.00 90.00 196 ILE A O 1
ATOM 1606 N N . GLY A 1 197 ? 3.659 12.124 -5.805 1.00 86.62 197 GLY A N 1
ATOM 1607 C CA . GLY A 1 197 ? 3.756 11.423 -7.082 1.00 86.62 197 GLY A CA 1
ATOM 1608 C C . GLY A 1 197 ? 4.387 12.277 -8.181 1.00 86.62 197 GLY A C 1
ATOM 1609 O O . GLY A 1 197 ? 5.285 11.803 -8.869 1.00 86.62 197 GLY A O 1
ATOM 1610 N N . ILE A 1 198 ? 4.002 13.552 -8.310 1.00 85.50 198 ILE A N 1
ATOM 1611 C CA . ILE A 1 198 ? 4.638 14.480 -9.259 1.00 85.50 198 ILE A CA 1
ATOM 1612 C C . ILE A 1 198 ? 6.123 14.636 -8.931 1.00 85.50 198 ILE A C 1
ATOM 1614 O O . ILE A 1 198 ? 6.963 14.449 -9.810 1.00 85.50 198 ILE A O 1
ATOM 1618 N N . ILE A 1 199 ? 6.461 14.918 -7.671 1.00 88.19 199 ILE A N 1
ATOM 1619 C CA . ILE A 1 199 ? 7.858 15.076 -7.241 1.00 88.19 199 ILE A CA 1
ATOM 1620 C C . ILE A 1 199 ? 8.653 13.798 -7.543 1.00 88.19 199 ILE A C 1
ATOM 1622 O O . ILE A 1 199 ? 9.732 13.867 -8.130 1.00 88.19 199 ILE A O 1
ATOM 1626 N N . TYR A 1 200 ? 8.091 12.632 -7.222 1.00 87.44 200 TYR A N 1
ATOM 1627 C CA . TYR A 1 200 ? 8.676 11.330 -7.519 1.00 87.44 200 TYR A CA 1
ATOM 1628 C C . TYR A 1 200 ? 8.920 11.141 -9.022 1.00 87.44 200 TYR A C 1
ATOM 1630 O O . TYR A 1 200 ? 10.020 10.759 -9.420 1.00 87.44 200 TYR A O 1
ATOM 1638 N N . THR A 1 201 ? 7.941 11.453 -9.878 1.00 81.56 201 THR A N 1
ATOM 1639 C CA . THR A 1 201 ? 8.098 11.335 -11.340 1.00 81.56 201 THR A CA 1
ATOM 1640 C C . THR A 1 201 ? 9.153 12.286 -11.899 1.00 81.56 201 THR A C 1
ATOM 1642 O O . THR A 1 201 ? 9.932 11.888 -12.761 1.00 81.56 201 THR A O 1
ATOM 1645 N N . ILE A 1 202 ? 9.244 13.517 -11.383 1.00 81.56 202 ILE A N 1
ATOM 1646 C CA . ILE A 1 202 ? 10.268 14.485 -11.799 1.00 81.56 202 ILE A CA 1
ATOM 1647 C C . ILE A 1 202 ? 11.656 13.956 -11.435 1.00 81.56 202 ILE A C 1
ATOM 1649 O O . ILE A 1 202 ? 12.525 13.886 -12.302 1.00 81.56 202 ILE A O 1
ATOM 1653 N N . ILE A 1 203 ? 11.853 13.517 -10.189 1.00 82.31 203 ILE A N 1
ATOM 1654 C CA . ILE A 1 203 ? 13.145 12.996 -9.723 1.00 82.31 203 ILE A CA 1
ATOM 1655 C C . ILE A 1 203 ? 13.527 11.736 -10.509 1.00 82.31 203 ILE A C 1
ATOM 1657 O O . ILE A 1 203 ? 14.617 11.651 -11.071 1.00 82.31 203 ILE A O 1
ATOM 1661 N N . THR A 1 204 ? 12.622 10.765 -10.620 1.00 77.00 204 THR A N 1
ATOM 1662 C CA . THR A 1 204 ? 12.907 9.519 -11.347 1.00 77.00 204 THR A CA 1
ATOM 1663 C C . THR A 1 204 ? 13.153 9.755 -12.835 1.00 77.00 204 THR A C 1
ATOM 1665 O O . THR A 1 204 ? 14.024 9.106 -13.403 1.00 77.00 204 THR A O 1
ATOM 1668 N N . SER A 1 205 ? 12.494 10.732 -13.467 1.00 71.88 205 SER A N 1
ATOM 1669 C CA . SER A 1 205 ? 12.768 11.083 -14.869 1.00 71.88 205 SER A CA 1
ATOM 1670 C C . SER A 1 205 ? 14.189 11.609 -15.108 1.00 71.88 205 SER A C 1
ATOM 1672 O O . SER A 1 205 ? 14.732 11.411 -16.195 1.00 71.88 205 SER A O 1
ATOM 1674 N N . GLN A 1 206 ? 14.805 12.234 -14.099 1.00 72.56 206 GLN A N 1
ATOM 1675 C CA . GLN A 1 206 ? 16.167 12.764 -14.174 1.00 72.56 206 GLN A CA 1
ATOM 1676 C C . GLN A 1 206 ? 17.227 11.693 -13.892 1.00 72.56 206 GLN A C 1
ATOM 1678 O O . GLN A 1 206 ? 18.257 11.669 -14.562 1.00 72.56 206 GLN A O 1
ATOM 1683 N N . PHE A 1 207 ? 16.977 10.807 -12.921 1.00 65.94 207 PHE A N 1
ATOM 1684 C CA . PHE A 1 207 ? 17.987 9.873 -12.405 1.00 65.94 207 PHE A CA 1
ATOM 1685 C C . PHE A 1 207 ? 17.815 8.419 -12.875 1.00 65.94 207 PHE A C 1
ATOM 1687 O O . PHE A 1 207 ? 18.804 7.697 -12.983 1.00 65.94 207 PHE A O 1
ATOM 1694 N N . PHE A 1 208 ? 16.592 7.985 -13.193 1.00 63.41 208 PHE A N 1
ATOM 1695 C CA . PHE A 1 208 ? 16.250 6.595 -13.523 1.00 63.41 208 PHE A CA 1
ATOM 1696 C C . PHE A 1 208 ? 15.453 6.526 -14.839 1.00 63.41 208 PHE A C 1
ATOM 1698 O O . PHE A 1 208 ? 14.227 6.368 -14.846 1.00 63.41 208 PHE A O 1
ATOM 1705 N N . PRO A 1 209 ? 16.117 6.656 -16.001 1.00 53.97 209 PRO A N 1
ATOM 1706 C CA . PRO A 1 209 ? 15.442 6.710 -17.291 1.00 53.97 209 PRO A CA 1
ATOM 1707 C C . PRO A 1 209 ? 15.052 5.306 -17.777 1.00 53.97 209 PRO A C 1
ATOM 1709 O O . PRO A 1 209 ? 15.539 4.887 -18.818 1.00 53.97 209 PRO A O 1
ATOM 1712 N N . LEU A 1 210 ? 14.229 4.561 -17.029 1.00 53.47 210 LEU A N 1
ATOM 1713 C CA . LEU A 1 210 ? 13.782 3.209 -17.409 1.00 53.47 210 LEU A CA 1
ATOM 1714 C C . LEU A 1 210 ? 12.451 2.774 -16.758 1.00 53.47 210 LEU A C 1
ATOM 1716 O O . LEU A 1 210 ? 12.143 1.583 -16.737 1.00 53.47 210 LEU A O 1
ATOM 1720 N N . THR A 1 211 ? 11.619 3.700 -16.266 1.00 54.91 211 THR A N 1
ATOM 1721 C C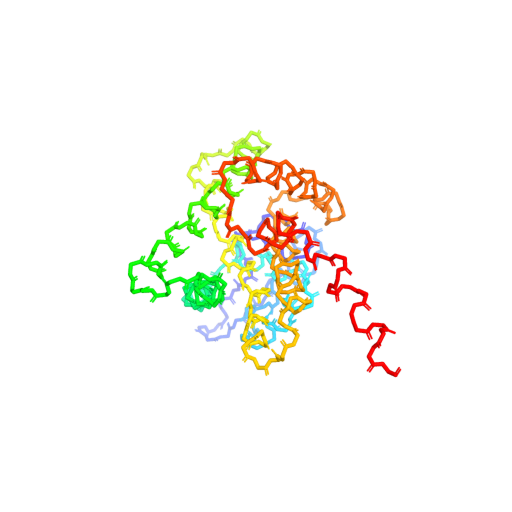A . THR A 1 211 ? 10.210 3.333 -16.042 1.00 54.91 211 THR A CA 1
ATOM 1722 C C . THR A 1 211 ? 9.546 3.218 -17.414 1.00 54.91 211 THR A C 1
ATOM 1724 O O . THR A 1 211 ? 9.877 3.999 -18.304 1.00 54.91 211 THR A O 1
ATOM 1727 N N . PRO A 1 212 ? 8.605 2.291 -17.647 1.00 53.00 212 PRO A N 1
ATOM 1728 C CA . PRO A 1 212 ? 7.906 2.223 -18.929 1.00 53.00 212 PRO A CA 1
ATOM 1729 C C . PRO A 1 212 ? 7.295 3.576 -19.316 1.00 53.00 212 PRO A C 1
ATOM 1731 O O . PRO A 1 212 ? 7.401 3.987 -20.463 1.00 53.00 212 PRO A O 1
ATOM 1734 N N . LEU A 1 213 ? 6.788 4.348 -18.347 1.00 51.81 213 LEU A N 1
ATOM 1735 C CA . LEU A 1 213 ? 6.321 5.715 -18.577 1.00 51.81 213 LEU A CA 1
ATOM 1736 C C . LEU A 1 213 ? 7.447 6.645 -19.071 1.00 51.81 213 LEU A C 1
ATOM 1738 O O . LEU A 1 213 ? 7.267 7.322 -20.079 1.00 51.81 213 LEU A O 1
ATOM 1742 N N . THR A 1 214 ? 8.618 6.669 -18.422 1.00 53.28 214 THR A N 1
ATOM 1743 C CA . THR A 1 214 ? 9.745 7.506 -18.870 1.00 53.28 214 THR A CA 1
ATOM 1744 C C . THR A 1 214 ? 10.362 7.003 -20.169 1.00 53.28 214 THR A C 1
ATOM 1746 O O . THR A 1 214 ? 10.765 7.827 -20.979 1.00 53.28 214 THR A O 1
ATOM 1749 N N . TYR A 1 215 ? 10.365 5.697 -20.437 1.00 49.88 215 TYR A N 1
ATOM 1750 C CA . TYR A 1 215 ? 10.741 5.112 -21.726 1.00 49.88 215 TYR A CA 1
ATOM 1751 C C . TYR A 1 215 ? 9.790 5.565 -22.847 1.00 49.88 215 TYR A C 1
ATOM 1753 O O . TYR A 1 215 ? 10.248 6.056 -23.878 1.00 49.88 215 TYR A O 1
ATOM 1761 N N . TYR A 1 216 ? 8.471 5.483 -22.637 1.00 50.28 216 TYR A N 1
ATOM 1762 C CA . TYR A 1 216 ? 7.467 5.906 -23.620 1.00 50.28 216 TYR A CA 1
ATOM 1763 C C . TYR A 1 216 ? 7.443 7.429 -23.833 1.00 50.28 216 TYR A C 1
ATOM 1765 O O . TYR A 1 216 ? 7.320 7.883 -24.973 1.00 50.28 216 TYR A O 1
ATOM 1773 N N . ILE A 1 217 ? 7.627 8.220 -22.768 1.00 48.06 217 ILE A N 1
ATOM 1774 C CA . ILE A 1 217 ? 7.757 9.685 -22.834 1.00 48.06 217 ILE A CA 1
ATOM 1775 C C . ILE A 1 217 ? 9.059 10.083 -23.550 1.00 48.06 217 ILE A C 1
ATOM 1777 O O . ILE A 1 217 ? 9.033 10.910 -24.460 1.00 48.06 217 ILE A O 1
ATOM 1781 N N . LYS A 1 218 ? 10.198 9.473 -23.191 1.00 45.06 218 LYS A N 1
ATOM 1782 C CA . LYS A 1 218 ? 11.521 9.769 -23.769 1.00 45.06 218 LYS A CA 1
ATOM 1783 C C . LYS A 1 218 ? 11.616 9.371 -25.243 1.00 45.06 218 LYS A C 1
ATOM 1785 O O . LYS A 1 218 ? 12.247 10.087 -26.014 1.00 45.06 218 LYS A O 1
ATOM 1790 N N . ASN A 1 219 ? 10.937 8.299 -25.652 1.00 50.72 219 ASN A N 1
ATOM 1791 C CA . ASN A 1 219 ? 10.875 7.867 -27.051 1.00 50.72 219 ASN A CA 1
ATOM 1792 C C . ASN A 1 219 ? 9.802 8.593 -27.886 1.00 50.72 219 ASN A C 1
ATOM 1794 O O . ASN A 1 219 ? 9.605 8.220 -29.038 1.00 50.72 219 ASN A O 1
ATOM 1798 N N . LYS A 1 220 ? 9.105 9.609 -27.343 1.00 48.88 220 LYS A N 1
ATOM 1799 C CA . LYS A 1 220 ? 8.064 10.409 -28.031 1.00 48.88 220 LYS A CA 1
ATOM 1800 C C . LYS A 1 220 ? 6.934 9.605 -28.703 1.00 48.88 220 LYS A C 1
ATOM 1802 O O . LYS A 1 220 ? 6.170 10.169 -29.472 1.00 48.88 220 LYS A O 1
ATOM 1807 N N . ARG A 1 221 ? 6.758 8.323 -28.369 1.00 52.41 221 ARG A N 1
ATOM 1808 C CA . ARG A 1 221 ? 5.697 7.460 -28.930 1.00 52.41 221 ARG A CA 1
ATOM 1809 C C . ARG A 1 221 ? 4.369 7.547 -28.179 1.00 52.41 221 ARG A C 1
ATOM 1811 O O . ARG A 1 221 ? 3.430 6.844 -28.523 1.00 52.41 221 ARG A O 1
ATOM 1818 N N . LEU A 1 222 ? 4.278 8.390 -27.149 1.00 49.12 222 LEU A N 1
ATOM 1819 C CA . LEU A 1 222 ? 3.055 8.559 -26.358 1.00 49.12 222 LEU A CA 1
ATOM 1820 C C . LEU A 1 222 ? 1.886 9.093 -27.209 1.00 49.12 222 LEU A C 1
ATOM 1822 O O . LEU A 1 222 ? 0.759 8.635 -27.056 1.00 49.12 222 LEU A O 1
ATOM 1826 N N . LEU A 1 223 ? 2.164 10.041 -28.115 1.00 46.38 223 LEU A N 1
ATOM 1827 C CA . LEU A 1 223 ? 1.154 10.630 -28.998 1.00 46.38 223 LEU A CA 1
ATOM 1828 C C . LEU A 1 223 ? 0.743 9.652 -30.110 1.00 46.38 223 LEU A C 1
ATOM 1830 O O . LEU A 1 223 ? -0.443 9.495 -30.369 1.00 46.38 223 LEU A O 1
ATOM 1834 N N . ASP A 1 224 ? 1.708 8.934 -30.691 1.00 52.75 224 ASP A N 1
ATOM 1835 C CA . ASP A 1 224 ? 1.462 7.923 -31.730 1.00 52.75 224 ASP A CA 1
ATOM 1836 C C . ASP A 1 224 ? 0.666 6.716 -31.202 1.00 52.75 224 ASP A C 1
ATOM 1838 O O . ASP A 1 224 ? -0.083 6.101 -31.951 1.00 52.75 224 ASP A O 1
ATOM 1842 N N . LEU A 1 225 ? 0.774 6.396 -29.907 1.00 50.31 225 LEU A N 1
ATOM 1843 C CA . LEU A 1 225 ? -0.020 5.353 -29.242 1.00 50.31 225 LEU A CA 1
ATOM 1844 C C . LEU A 1 225 ? -1.448 5.792 -28.903 1.00 50.31 225 LEU A C 1
ATOM 1846 O O . LEU A 1 225 ? -2.363 4.985 -28.988 1.00 50.31 225 LEU A O 1
ATOM 1850 N N . LEU A 1 226 ? -1.647 7.055 -28.513 1.00 50.59 226 LEU A N 1
ATOM 1851 C CA . LEU A 1 226 ? -2.986 7.595 -28.244 1.00 50.59 226 LEU A CA 1
ATOM 1852 C C . LEU A 1 226 ? -3.768 7.874 -29.537 1.00 50.59 226 LEU A C 1
ATOM 1854 O O . LEU A 1 226 ? -4.994 7.835 -29.528 1.00 50.59 226 LEU A O 1
ATOM 1858 N N . ILE A 1 227 ? -3.062 8.176 -30.631 1.00 50.53 227 ILE A N 1
ATOM 1859 C CA . ILE A 1 227 ? -3.646 8.563 -31.922 1.00 50.53 227 ILE A CA 1
ATOM 1860 C C . ILE A 1 227 ? -3.656 7.393 -32.924 1.00 50.53 227 ILE A C 1
ATOM 1862 O O . ILE A 1 227 ? -4.543 7.338 -33.770 1.00 50.53 227 ILE A O 1
ATOM 1866 N N . GLY A 1 228 ? -2.739 6.425 -32.828 1.00 50.44 228 GLY A N 1
ATOM 1867 C CA . GLY A 1 228 ? -2.673 5.275 -33.743 1.00 50.44 228 GLY A CA 1
ATOM 1868 C C . GLY A 1 228 ? -3.931 4.399 -33.733 1.00 50.44 228 GLY A C 1
ATOM 1869 O O . GLY A 1 228 ? -4.362 3.932 -34.788 1.00 50.44 228 GLY A O 1
ATOM 1870 N N . ASP A 1 229 ? -4.583 4.271 -32.575 1.00 50.38 229 ASP A N 1
ATOM 1871 C CA . ASP A 1 229 ? -5.862 3.558 -32.431 1.00 50.38 229 ASP A CA 1
ATOM 1872 C C . ASP A 1 229 ? -7.066 4.365 -32.980 1.00 50.38 229 ASP A C 1
ATOM 1874 O O . ASP A 1 229 ? -8.122 3.798 -33.247 1.00 50.38 229 ASP A O 1
ATOM 1878 N N . LEU A 1 230 ? -6.931 5.683 -33.190 1.00 49.09 230 LEU A N 1
ATOM 1879 C CA . LEU A 1 230 ? -7.976 6.532 -33.791 1.00 49.09 230 LEU A CA 1
ATOM 1880 C C . LEU A 1 230 ? -7.947 6.529 -35.329 1.00 49.09 230 LEU A C 1
ATOM 1882 O O . LEU A 1 230 ? -8.941 6.897 -35.947 1.00 49.09 230 LEU A O 1
ATOM 1886 N N . TYR A 1 231 ? -6.831 6.120 -35.941 1.00 46.00 231 TYR A N 1
ATOM 1887 C CA . TYR A 1 231 ? -6.635 6.108 -37.400 1.00 46.00 231 TYR A CA 1
ATOM 1888 C C . TYR A 1 231 ? -6.627 4.697 -38.017 1.00 46.00 231 TYR A C 1
ATOM 1890 O O . TYR A 1 231 ? -6.347 4.554 -39.205 1.00 46.00 231 TYR A O 1
ATOM 1898 N N . THR A 1 232 ? -6.924 3.657 -37.232 1.00 45.69 232 THR A N 1
ATOM 1899 C CA . THR A 1 232 ? -6.989 2.252 -37.683 1.00 45.69 232 THR A CA 1
ATOM 1900 C C . THR A 1 232 ? -8.412 1.673 -37.681 1.00 45.69 232 THR A C 1
ATOM 1902 O O . THR A 1 232 ? -8.590 0.463 -37.542 1.00 45.69 232 THR A O 1
ATOM 1905 N N . PHE A 1 233 ? -9.417 2.531 -37.889 1.00 42.25 233 PHE A N 1
ATOM 1906 C CA . PHE A 1 233 ? -10.780 2.144 -38.271 1.00 42.25 233 PHE A CA 1
ATOM 1907 C C . PHE A 1 233 ? -11.091 2.575 -39.704 1.00 42.25 233 PHE A C 1
ATOM 1909 O O . PHE A 1 233 ? -10.711 3.711 -40.068 1.00 42.25 233 PHE A O 1
#

Foldseek 3Di:
DAALPQRDDDPDQWDDDPNHDIGGDADPVPRHGRAPCVPPDPVVLVVCLLVLPSSSLCCCQPVHDPVVLVVLVVLVVVLLLLQLVVLQVVDPDRDPVSSVVSSVLVVVLVVVLLVLQLVVLCVLVVDDSVVSSVQLVSLLSSLSVLSVLSVVLVVDPLNVVSVVSSVVSSLLSSLSSVCSVSVHDSVVSVVVSVVSVVVSCVVCLVPPCRDVVSVCVVVVCPVVSVCVVVPPD

Sequence (233 aa):
MKCIECGCDIDNTYEIFCGQFIRLLRCPKCGKVADKYIEYDNVLVFLDMLLQKRPVYRHLLFNHDESINGFFIKLFFGSLLLESYIRQMTTLTPSIYSFIWNGIQIVIEDIFFLAMFIIPFSFYKRISFKDSCNLVAQSYLIGSLGKVFLCLVLMWTNSLPIYLFSITMANLTFIACMSVVFEISTWKMLIIGFVIGIIYTIITSQFFPLTPLTYYIKNKRLLDLLIGDLYTF